Protein AF-A0A945HT66-F1 (afdb_monomer_lite)

Secondary structure (DSSP, 8-state):
-HHHHHHHHHHHHHHHHHHHHHHHHHHHHHTT-----PPPPHHHHHHHHHHHHHHHHHHHHHHHHHHHHHHHHHHHHHHHHHHHHHHHHHHHIIIIIHHHHHHHHHHHHHHHHHTTT-HHHHHHHHHHHHHHHHHHHHHTTHHHHHHHHHHHHHHHHHHHHHHHHHHHHHHHHHHHHHHHHHHHHHHHHHS--PPPPHHHHHHHHHHHS--

Sequence (211 aa):
MFKKVCLITILMSMHVVAHEAELAQLKKARTKKIIMQYPLSPKARRLKREEQRLQAVKDAYKVSKHEIAHHDRQIEKKRKHRSKLAKKLKSLQAGSYNQKLYNLKKEWDKNLALSGTAPKKRSQASRAYNKDKRALDIKFRMLPLQNQLHSVDTQLRTLQRHHQFLIDTADQQLQDINRRQARCDQLFAETPKMPLSRFDIKVCRQKVSHK

pLDDT: mean 80.05, std 17.75, range [40.69, 97.31]

Radius of gyration: 40.28 Å; chains: 1; bounding box: 68×52×118 Å

Foldseek 3Di:
DVVVVVVVVVVVVVVVVVVVVVVVVVVVVVVPPPPVPPPADPLRVVLVVLVVVLVVLVVVLVVLVVVLVVLVVVLVVLVVVLVVLVVLLVVLCVDCLVVVLVVLVVVLVVQCVVQPPPPVSNVVSVVVSVVVNVVSCVVSVVVVSVVVSVVSVVVSVVSVVVSVVSVVVSVVSVVVSVVSVVVSVVSVVVRDPPDCPPVNVVVVVVVVPPD

Structure (mmCIF, N/CA/C/O backbone):
data_AF-A0A945HT66-F1
#
_entry.id   AF-A0A945HT66-F1
#
loop_
_atom_site.group_PDB
_atom_site.id
_atom_site.type_symbol
_atom_site.label_atom_id
_atom_site.label_alt_id
_atom_site.label_comp_id
_atom_site.label_asym_id
_atom_site.label_entity_id
_atom_site.label_seq_id
_atom_site.pdbx_PDB_ins_code
_atom_site.Cartn_x
_atom_site.Cartn_y
_atom_site.Cartn_z
_atom_site.occupancy
_atom_site.B_iso_or_equiv
_atom_site.auth_seq_id
_atom_site.auth_comp_id
_atom_site.auth_asym_id
_atom_site.auth_atom_id
_atom_site.pdbx_PDB_model_num
ATOM 1 N N . MET A 1 1 ? -37.346 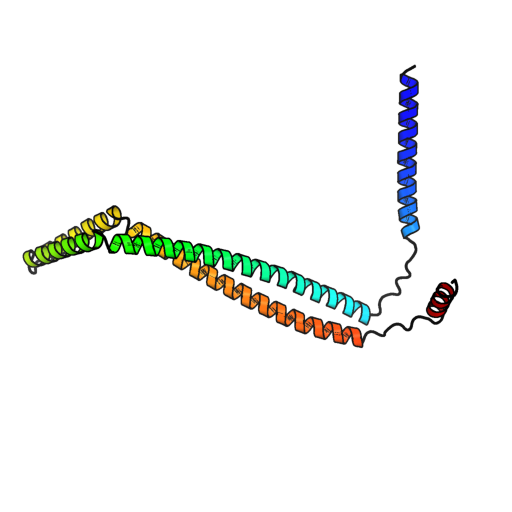-0.983 -68.239 1.00 52.44 1 MET A N 1
ATOM 2 C CA . MET A 1 1 ? -36.073 -0.221 -68.293 1.00 52.44 1 MET A CA 1
ATOM 3 C C . MET A 1 1 ? -35.207 -0.344 -67.028 1.00 52.44 1 MET A C 1
ATOM 5 O O . MET A 1 1 ? -33.996 -0.248 -67.151 1.00 52.44 1 MET A O 1
ATOM 9 N N . PHE A 1 2 ? -35.761 -0.656 -65.846 1.00 49.38 2 PHE A N 1
ATOM 10 C CA . PHE A 1 2 ? -35.005 -0.743 -64.578 1.00 49.38 2 PHE A CA 1
ATOM 11 C C . PHE A 1 2 ? -33.913 -1.834 -64.491 1.00 49.38 2 PHE A C 1
ATOM 13 O O . PHE A 1 2 ? -32.881 -1.613 -63.867 1.00 49.38 2 PHE A O 1
ATOM 20 N N . LYS A 1 3 ? -34.074 -2.990 -65.154 1.00 50.34 3 LYS A N 1
ATOM 21 C CA . LYS A 1 3 ? -33.091 -4.095 -65.067 1.00 50.34 3 LYS A CA 1
ATOM 22 C C . LYS A 1 3 ? -31.748 -3.801 -65.757 1.00 50.34 3 LYS A C 1
ATOM 24 O O . LYS A 1 3 ? -30.726 -4.321 -65.328 1.00 50.34 3 LYS A O 1
ATOM 29 N N . LYS A 1 4 ? -31.734 -2.959 -66.800 1.00 53.69 4 LYS A N 1
ATOM 30 C CA . LYS A 1 4 ? -30.498 -2.599 -67.524 1.00 53.69 4 LYS A CA 1
ATOM 31 C C . LYS A 1 4 ? -29.663 -1.563 -66.767 1.00 53.69 4 LYS A C 1
ATOM 33 O O . LYS A 1 4 ? -28.443 -1.635 -66.811 1.00 53.69 4 LYS A O 1
ATOM 38 N N . VAL A 1 5 ? -30.312 -0.659 -66.027 1.00 54.66 5 VAL A N 1
ATOM 39 C CA . VAL A 1 5 ? -29.622 0.363 -65.227 1.00 54.66 5 VAL A CA 1
ATOM 40 C C . VAL A 1 5 ? -28.890 -0.281 -64.048 1.00 54.66 5 VAL A C 1
ATOM 42 O O . VAL A 1 5 ? -27.707 -0.016 -63.886 1.00 54.66 5 VAL A O 1
ATOM 45 N N . CYS A 1 6 ? -29.521 -1.211 -63.316 1.00 56.09 6 CYS A N 1
ATOM 46 C CA . CYS A 1 6 ? -28.864 -1.931 -62.214 1.00 56.09 6 CYS A CA 1
ATOM 47 C C . CYS A 1 6 ? -27.652 -2.767 -62.657 1.00 56.09 6 CYS A C 1
ATOM 49 O O . CYS A 1 6 ? -26.674 -2.852 -61.921 1.00 56.09 6 CYS A O 1
ATOM 51 N N . LEU A 1 7 ? -27.690 -3.372 -63.851 1.00 53.47 7 LEU A N 1
ATOM 52 C CA . LEU A 1 7 ? -26.569 -4.180 -64.343 1.00 53.47 7 LEU A CA 1
ATOM 53 C C . LEU A 1 7 ? -25.333 -3.313 -64.639 1.00 53.47 7 LEU A C 1
ATOM 55 O O . LEU A 1 7 ? -24.212 -3.714 -64.340 1.00 53.47 7 LEU A O 1
ATOM 59 N N . ILE A 1 8 ? -25.544 -2.104 -65.172 1.00 59.12 8 ILE A N 1
ATOM 60 C CA . ILE A 1 8 ? -24.471 -1.148 -65.476 1.00 59.12 8 ILE A CA 1
ATOM 61 C C . ILE A 1 8 ? -23.867 -0.588 -64.183 1.00 59.12 8 ILE A C 1
ATOM 63 O O . ILE A 1 8 ? -22.645 -0.492 -64.087 1.00 59.12 8 ILE A O 1
ATOM 67 N N . THR A 1 9 ? -24.673 -0.290 -63.156 1.00 57.44 9 THR A N 1
ATOM 68 C CA . THR A 1 9 ? -24.143 0.161 -61.857 1.00 57.44 9 THR A CA 1
ATOM 69 C C . THR A 1 9 ? -23.321 -0.923 -61.168 1.00 57.44 9 THR A C 1
ATOM 71 O O . THR A 1 9 ? -22.274 -0.615 -60.604 1.00 57.44 9 THR A O 1
ATOM 74 N N . ILE A 1 10 ? -23.733 -2.192 -61.247 1.00 58.50 10 ILE A N 1
ATOM 75 C CA . ILE A 1 10 ? -22.969 -3.315 -60.680 1.00 58.50 10 ILE A CA 1
ATOM 76 C C . ILE A 1 10 ? -21.655 -3.521 -61.451 1.00 58.50 10 ILE A C 1
ATOM 78 O O . ILE A 1 10 ? -20.603 -3.622 -60.826 1.00 58.50 10 ILE A O 1
ATOM 82 N N . LEU A 1 11 ? -21.676 -3.488 -62.789 1.00 57.06 11 LEU A N 1
ATOM 83 C CA . LEU A 1 11 ? -20.467 -3.601 -63.621 1.00 57.06 11 LEU A CA 1
ATOM 84 C C . LEU A 1 11 ? -19.473 -2.451 -63.382 1.00 57.06 11 LEU A C 1
ATOM 86 O O . LEU A 1 11 ? -18.277 -2.700 -63.232 1.00 57.06 11 LEU A O 1
ATOM 90 N N . MET A 1 12 ? -19.954 -1.209 -63.258 1.00 56.12 12 MET A N 1
ATOM 91 C CA . MET A 1 12 ? -19.114 -0.050 -62.925 1.00 56.12 12 MET A CA 1
ATOM 92 C C . MET A 1 12 ? -18.536 -0.155 -61.506 1.00 56.12 12 MET A C 1
ATOM 94 O O . MET A 1 12 ? -17.359 0.128 -61.305 1.00 56.12 12 MET A O 1
ATOM 98 N N . SER A 1 13 ? -19.319 -0.639 -60.536 1.00 55.75 13 SER A N 1
ATOM 99 C CA . SER A 1 13 ? -18.851 -0.856 -59.158 1.00 55.75 13 SER A CA 1
ATOM 100 C C . SER A 1 13 ? -17.771 -1.939 -59.088 1.00 55.75 13 SER A C 1
ATOM 102 O O . SER A 1 13 ? -16.787 -1.787 -58.371 1.00 55.75 13 SER A O 1
ATOM 104 N N . MET A 1 14 ? -17.899 -3.011 -59.877 1.00 59.34 14 MET A N 1
ATOM 105 C CA . MET A 1 14 ? -16.885 -4.067 -59.951 1.00 59.34 14 MET A CA 1
ATOM 106 C C . MET A 1 14 ? -15.593 -3.598 -60.630 1.00 59.34 14 MET A C 1
ATOM 108 O O . MET A 1 14 ? -14.512 -3.997 -60.204 1.00 59.34 14 MET A O 1
ATOM 112 N N . HIS A 1 15 ? -15.674 -2.727 -61.641 1.00 56.91 15 HIS A N 1
ATOM 113 C CA . HIS A 1 15 ? -14.484 -2.130 -62.261 1.00 56.91 15 HIS A CA 1
ATOM 114 C C . HIS A 1 15 ? -13.768 -1.144 -61.335 1.00 56.91 15 HIS A C 1
ATOM 116 O O . HIS A 1 15 ? -12.541 -1.146 -61.289 1.00 56.91 15 HIS A O 1
ATOM 122 N N . VAL A 1 16 ? -14.505 -0.362 -60.541 1.00 57.81 16 VAL A N 1
ATOM 123 C CA . VAL A 1 16 ? -13.905 0.533 -59.538 1.00 57.81 16 VAL A CA 1
ATOM 124 C C . VAL A 1 16 ? -13.205 -0.272 -58.438 1.00 57.81 16 VAL A C 1
ATOM 126 O O . VAL A 1 16 ? -12.069 0.039 -58.094 1.00 57.81 16 VAL A O 1
ATOM 129 N N . VAL A 1 17 ? -13.808 -1.365 -57.960 1.00 59.75 17 VAL A N 1
ATOM 130 C CA . VAL A 1 17 ? -13.194 -2.246 -56.947 1.00 59.75 17 VAL A CA 1
ATOM 131 C C . VAL A 1 17 ? -11.964 -2.988 -57.495 1.00 59.75 17 VAL A C 1
ATOM 133 O O . VAL A 1 17 ? -10.961 -3.115 -56.792 1.00 59.75 17 VAL A O 1
ATOM 136 N N . ALA A 1 18 ? -11.991 -3.436 -58.755 1.00 60.50 18 ALA A N 1
ATOM 137 C CA . ALA A 1 18 ? -10.832 -4.056 -59.403 1.00 60.50 18 ALA A CA 1
ATOM 138 C C . ALA A 1 18 ? -9.684 -3.051 -59.611 1.00 60.50 18 ALA A C 1
ATOM 140 O O . ALA A 1 18 ? -8.531 -3.361 -59.314 1.00 60.50 18 ALA A O 1
ATOM 141 N N . HIS A 1 19 ? -10.005 -1.822 -60.021 1.00 58.06 19 HIS A N 1
ATOM 142 C CA . HIS A 1 19 ? -9.030 -0.750 -60.206 1.00 58.06 19 HIS A CA 1
ATOM 143 C C . HIS A 1 19 ? -8.443 -0.258 -58.870 1.00 58.06 19 HIS A C 1
ATOM 145 O O . HIS A 1 19 ? -7.258 0.060 -58.790 1.00 58.06 19 HIS A O 1
ATOM 151 N N . GLU A 1 20 ? -9.216 -0.242 -57.780 1.00 60.75 20 GLU A N 1
ATOM 152 C CA . GLU A 1 20 ? -8.702 0.039 -56.432 1.00 60.75 20 GLU A CA 1
ATOM 153 C C . GLU A 1 20 ? -7.796 -1.079 -55.901 1.00 60.75 20 GLU A C 1
ATOM 155 O O . GLU A 1 20 ? -6.782 -0.789 -55.257 1.00 60.75 20 GLU A O 1
ATOM 160 N N . ALA A 1 21 ? -8.099 -2.344 -56.210 1.00 61.00 21 ALA A N 1
ATOM 161 C CA . ALA A 1 21 ? -7.243 -3.479 -55.874 1.00 61.00 21 ALA A CA 1
ATOM 162 C C . ALA A 1 21 ? -5.923 -3.458 -56.669 1.00 61.00 21 ALA A C 1
ATOM 164 O O . ALA A 1 21 ? -4.855 -3.656 -56.081 1.00 61.00 21 ALA A O 1
ATOM 165 N N . GLU A 1 22 ? -5.966 -3.136 -57.965 1.00 64.25 22 GLU A N 1
ATOM 166 C CA . GLU A 1 22 ? -4.776 -2.917 -58.797 1.00 64.25 22 GLU A CA 1
ATOM 167 C C . GLU A 1 22 ? -3.971 -1.702 -58.331 1.00 64.25 22 GLU A C 1
ATOM 169 O O . GLU A 1 22 ? -2.753 -1.794 -58.189 1.00 64.25 22 GLU A O 1
ATOM 174 N N . LEU A 1 23 ? -4.618 -0.585 -57.985 1.00 60.16 23 LEU A N 1
ATOM 175 C CA . LEU A 1 23 ? -3.953 0.583 -57.403 1.00 60.16 23 LEU A CA 1
ATOM 176 C C . LEU A 1 23 ? -3.341 0.275 -56.031 1.00 60.16 23 LEU A C 1
ATOM 178 O O . LEU A 1 23 ? -2.272 0.797 -55.713 1.00 60.16 23 LEU A O 1
ATOM 182 N N . ALA A 1 24 ? -3.965 -0.572 -55.210 1.00 62.22 24 ALA A N 1
ATOM 183 C CA . ALA A 1 24 ? -3.411 -1.022 -53.935 1.00 62.22 24 ALA A CA 1
ATOM 184 C C . ALA A 1 24 ? -2.210 -1.963 -54.132 1.00 62.22 24 ALA A C 1
ATOM 186 O O . ALA A 1 24 ? -1.224 -1.860 -53.393 1.00 62.22 24 ALA A O 1
ATOM 187 N N . GLN A 1 25 ? -2.240 -2.834 -55.146 1.00 59.72 25 GLN A N 1
ATOM 188 C CA . GLN A 1 25 ? -1.100 -3.670 -55.531 1.00 59.72 25 GLN A CA 1
ATOM 189 C C . GLN A 1 25 ? 0.038 -2.847 -56.145 1.00 59.72 25 GLN A C 1
ATOM 191 O O . GLN A 1 25 ? 1.188 -3.024 -55.747 1.00 59.72 25 GLN A O 1
ATOM 196 N N . LEU A 1 26 ? -0.261 -1.878 -57.012 1.00 56.69 26 LEU A N 1
ATOM 197 C CA . LEU A 1 26 ? 0.709 -0.938 -57.574 1.00 56.69 26 LEU A CA 1
ATOM 198 C C . LEU A 1 26 ? 1.305 -0.034 -56.489 1.00 56.69 26 LEU A C 1
ATOM 200 O O . LEU A 1 26 ? 2.508 0.206 -56.500 1.00 56.69 26 LEU A O 1
ATOM 204 N N . LYS A 1 27 ? 0.527 0.406 -55.489 1.00 58.25 27 LYS A N 1
ATOM 205 C CA . LYS A 1 27 ? 1.046 1.126 -54.310 1.00 58.25 27 LYS A CA 1
ATOM 206 C C . LYS A 1 27 ? 1.944 0.240 -53.439 1.00 58.25 27 LYS A C 1
ATOM 208 O O . LYS A 1 27 ? 2.984 0.725 -53.005 1.00 58.25 27 LYS A O 1
ATOM 213 N N . LYS A 1 28 ? 1.611 -1.045 -53.238 1.00 55.72 28 LYS A N 1
ATOM 214 C CA . LYS A 1 28 ? 2.483 -2.042 -52.570 1.00 55.72 28 LYS A CA 1
ATOM 215 C C . LYS A 1 28 ? 3.748 -2.368 -53.378 1.00 55.72 28 LYS A C 1
ATOM 217 O O . LYS A 1 28 ? 4.794 -2.637 -52.793 1.00 55.72 28 LYS A O 1
ATOM 222 N N . ALA A 1 29 ? 3.676 -2.329 -54.707 1.00 51.16 29 ALA A N 1
ATOM 223 C CA . ALA A 1 29 ? 4.817 -2.536 -55.595 1.00 51.16 29 ALA A CA 1
ATOM 224 C C . ALA A 1 29 ? 5.727 -1.295 -55.656 1.00 51.16 29 ALA A C 1
ATOM 226 O O . ALA A 1 29 ? 6.948 -1.426 -55.668 1.00 51.16 29 ALA A O 1
ATOM 227 N N . ARG A 1 30 ? 5.160 -0.081 -55.598 1.00 44.78 30 ARG A N 1
ATOM 228 C CA . ARG A 1 30 ? 5.899 1.195 -55.632 1.00 44.78 30 ARG A CA 1
ATOM 229 C C . ARG A 1 30 ? 6.529 1.574 -54.283 1.00 44.78 30 ARG A C 1
ATOM 231 O O . ARG A 1 30 ? 7.518 2.304 -54.268 1.00 44.78 30 ARG A O 1
ATOM 238 N N . THR A 1 31 ? 6.028 1.052 -53.157 1.00 47.31 31 THR A N 1
ATOM 239 C CA . THR A 1 31 ? 6.689 1.153 -51.836 1.00 47.31 31 THR A CA 1
ATOM 240 C C . THR A 1 31 ? 7.836 0.163 -51.644 1.00 47.31 31 THR A C 1
ATOM 242 O O . THR A 1 31 ? 8.617 0.333 -50.712 1.00 47.31 31 THR A O 1
ATOM 245 N N . LYS A 1 32 ? 8.048 -0.777 -52.577 1.00 43.97 32 LYS A N 1
ATOM 246 C CA . LYS A 1 32 ? 9.338 -1.467 -52.742 1.00 43.97 32 LYS A CA 1
ATOM 247 C C . LYS A 1 32 ? 10.343 -0.628 -53.542 1.00 43.97 32 LYS A C 1
ATOM 249 O O . LYS A 1 32 ? 11.234 -1.178 -54.183 1.00 43.97 32 LYS A O 1
ATOM 254 N N . LYS A 1 33 ? 10.270 0.710 -53.472 1.00 42.91 33 LYS A N 1
ATOM 255 C CA . LYS A 1 33 ? 11.497 1.506 -53.563 1.00 42.91 33 LYS A CA 1
ATOM 256 C C . LYS A 1 33 ? 12.383 0.985 -52.449 1.00 42.91 33 LYS A C 1
ATOM 258 O O . LYS A 1 33 ? 12.146 1.269 -51.278 1.00 42.91 33 LYS A O 1
ATOM 263 N N . ILE A 1 34 ? 13.336 0.155 -52.844 1.00 45.66 34 ILE A N 1
ATOM 264 C CA . ILE A 1 34 ? 14.467 -0.273 -52.050 1.00 45.66 34 ILE A CA 1
ATOM 265 C C . ILE A 1 34 ? 15.068 1.020 -51.498 1.00 45.66 34 ILE A C 1
ATOM 267 O O . ILE A 1 34 ? 15.858 1.695 -52.151 1.00 45.66 34 ILE A O 1
ATOM 271 N N . ILE A 1 35 ? 14.652 1.409 -50.291 1.00 45.12 35 ILE A N 1
ATOM 272 C CA . ILE A 1 35 ? 15.558 2.091 -49.388 1.00 45.12 35 ILE A CA 1
ATOM 273 C C . ILE A 1 35 ? 16.687 1.081 -49.329 1.00 45.12 35 ILE A C 1
ATOM 275 O O . ILE A 1 35 ? 16.475 -0.017 -48.811 1.00 45.12 35 ILE A O 1
ATOM 279 N N . MET A 1 36 ? 17.817 1.379 -49.974 1.00 43.91 36 MET A N 1
ATOM 280 C CA . MET A 1 36 ? 19.035 0.628 -49.734 1.00 43.91 36 MET A CA 1
ATOM 281 C C . MET A 1 36 ? 19.264 0.740 -48.234 1.00 43.91 36 MET A C 1
ATOM 283 O O . MET A 1 36 ? 19.798 1.729 -47.735 1.00 43.91 36 MET A O 1
ATOM 287 N N . GLN A 1 37 ? 18.752 -0.240 -47.494 1.00 43.66 37 GLN A N 1
ATOM 288 C CA . GLN A 1 37 ? 19.109 -0.456 -46.119 1.00 43.66 37 GLN A CA 1
ATOM 289 C C . GLN A 1 37 ? 20.541 -0.935 -46.225 1.00 43.66 37 GLN A C 1
ATOM 291 O O . GLN A 1 37 ? 20.798 -2.133 -46.316 1.00 43.66 37 GLN A O 1
ATOM 296 N N . TYR A 1 38 ? 21.475 0.016 -46.283 1.00 49.31 38 TYR A N 1
ATOM 297 C CA . TYR A 1 38 ? 22.842 -0.270 -45.908 1.00 49.31 38 TYR A CA 1
ATOM 298 C C . TYR A 1 38 ? 22.736 -1.034 -44.589 1.00 49.31 38 TYR A C 1
ATOM 300 O O . TYR A 1 38 ? 22.130 -0.506 -43.644 1.00 49.31 38 TYR A O 1
ATOM 308 N N . PRO A 1 39 ? 23.183 -2.300 -44.536 1.00 57.38 39 PRO A N 1
ATOM 309 C CA . PRO A 1 39 ? 23.046 -3.087 -43.331 1.00 57.38 39 PRO A CA 1
ATOM 310 C C . PRO A 1 39 ? 23.720 -2.294 -42.220 1.00 57.38 39 PRO A C 1
ATOM 312 O O . PRO A 1 39 ? 24.905 -1.973 -42.309 1.00 57.38 39 PRO A O 1
ATOM 315 N N . LEU A 1 40 ? 22.932 -1.913 -41.208 1.00 62.69 40 LEU A N 1
ATOM 316 C CA . LEU A 1 40 ? 23.435 -1.165 -40.064 1.00 62.69 40 LEU A CA 1
ATOM 317 C C . LEU A 1 40 ? 24.706 -1.858 -39.571 1.00 62.69 40 LEU A C 1
ATOM 319 O O . LEU A 1 40 ? 24.714 -3.085 -39.369 1.00 62.69 40 LEU A O 1
ATOM 323 N N . SER A 1 41 ? 25.768 -1.075 -39.367 1.00 73.31 41 SER A N 1
ATOM 324 C CA . SER A 1 41 ? 27.014 -1.610 -38.831 1.00 73.31 41 SER A CA 1
ATOM 325 C C . SER A 1 41 ? 26.711 -2.422 -37.561 1.00 73.31 41 SER A C 1
ATOM 327 O O . SER A 1 41 ? 25.747 -2.123 -36.842 1.00 73.31 41 SER A O 1
ATOM 329 N N . PRO A 1 42 ? 27.478 -3.481 -37.252 1.00 79.50 42 PRO A N 1
ATOM 330 C CA . PRO A 1 42 ? 27.266 -4.258 -36.032 1.00 79.50 42 PRO A CA 1
ATOM 331 C C . PRO A 1 42 ? 27.142 -3.381 -34.773 1.00 79.50 42 PRO A C 1
ATOM 333 O O . PRO A 1 42 ? 26.331 -3.682 -33.900 1.00 79.50 42 PRO A O 1
ATOM 336 N N . LYS A 1 43 ? 27.872 -2.256 -34.723 1.00 77.00 43 LYS A N 1
ATOM 337 C CA . LYS A 1 43 ? 27.786 -1.243 -33.661 1.00 77.00 43 LYS A CA 1
ATOM 338 C C . LYS A 1 43 ? 26.459 -0.473 -33.673 1.00 77.00 43 LYS A C 1
ATOM 340 O O . LYS A 1 43 ? 25.790 -0.433 -32.646 1.00 77.00 43 LYS A O 1
ATOM 345 N N . ALA A 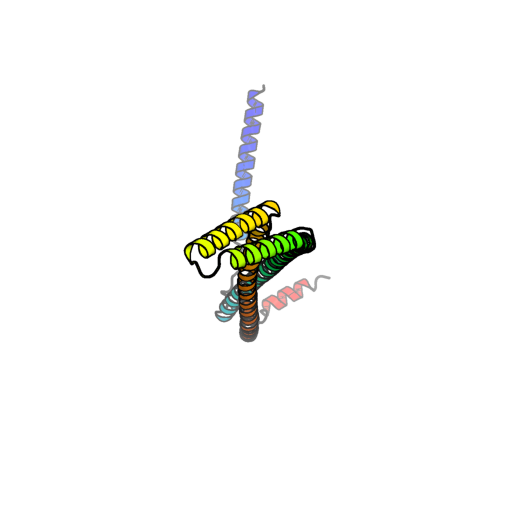1 44 ? 26.000 0.011 -34.829 1.00 73.69 44 ALA A N 1
ATOM 346 C CA . ALA A 1 44 ? 24.706 0.692 -34.949 1.00 73.69 44 ALA A CA 1
ATOM 347 C C . ALA A 1 44 ? 23.513 -0.226 -34.608 1.00 73.69 44 ALA A C 1
ATOM 349 O O . ALA A 1 44 ? 22.536 0.206 -33.998 1.00 73.69 44 ALA A O 1
ATOM 350 N N . ARG A 1 45 ? 23.597 -1.528 -34.929 1.00 80.50 45 ARG A N 1
ATOM 351 C CA . ARG A 1 45 ? 22.593 -2.521 -34.492 1.00 80.50 45 ARG A CA 1
ATOM 352 C C . ARG A 1 45 ? 22.597 -2.721 -32.979 1.00 80.50 45 ARG A C 1
ATOM 354 O O . ARG A 1 45 ? 21.528 -2.890 -32.396 1.00 80.50 45 ARG A O 1
ATOM 361 N N . ARG A 1 46 ? 23.775 -2.724 -32.346 1.00 83.81 46 ARG A N 1
ATOM 362 C CA . ARG A 1 46 ? 23.904 -2.810 -30.883 1.00 83.81 46 ARG A CA 1
ATOM 363 C C . ARG A 1 46 ? 23.321 -1.572 -30.204 1.00 83.81 46 ARG A C 1
ATOM 365 O O . ARG A 1 46 ? 22.542 -1.751 -29.275 1.00 83.81 46 ARG A O 1
ATOM 372 N N . LEU A 1 47 ? 23.613 -0.372 -30.713 1.00 82.19 47 LEU A N 1
ATOM 373 C CA . LEU A 1 47 ? 23.032 0.880 -30.221 1.00 82.19 47 LEU A CA 1
ATOM 374 C C . LEU A 1 47 ? 21.500 0.840 -30.275 1.00 82.19 47 LEU A C 1
ATOM 376 O O . LEU A 1 47 ? 20.859 0.958 -29.240 1.00 82.19 47 LEU A O 1
ATOM 380 N N . LYS A 1 48 ? 20.914 0.533 -31.441 1.00 84.06 48 LYS A N 1
ATOM 381 C CA . LYS A 1 48 ? 19.450 0.466 -31.603 1.00 84.06 48 LYS A CA 1
ATOM 382 C C . LYS A 1 48 ? 18.783 -0.526 -30.641 1.00 84.06 48 LYS A C 1
ATOM 384 O O . LYS A 1 48 ? 17.696 -0.272 -30.131 1.00 84.06 48 LYS A O 1
ATOM 389 N N . ARG A 1 49 ? 19.417 -1.678 -30.389 1.00 86.19 49 ARG A N 1
ATOM 390 C CA . ARG A 1 49 ? 18.918 -2.660 -29.409 1.00 86.19 49 ARG A CA 1
ATOM 391 C C . ARG A 1 49 ? 18.990 -2.126 -27.981 1.00 86.19 49 ARG A C 1
ATOM 393 O O . ARG A 1 49 ? 18.092 -2.404 -27.192 1.00 86.19 49 ARG A O 1
ATOM 400 N N . GLU A 1 50 ? 20.046 -1.396 -27.637 1.00 87.38 50 GLU A N 1
ATOM 401 C CA . GLU A 1 50 ? 20.197 -0.820 -26.302 1.00 87.38 50 GLU A CA 1
ATOM 402 C C . GLU A 1 50 ? 19.235 0.354 -26.078 1.00 87.38 50 GLU A C 1
ATOM 404 O O . GLU A 1 50 ? 18.623 0.423 -25.017 1.00 87.38 50 GLU A O 1
ATOM 409 N N . GLU A 1 51 ? 18.976 1.172 -27.101 1.00 87.50 51 GLU A N 1
ATOM 410 C CA . GLU A 1 51 ? 17.928 2.203 -27.091 1.00 87.50 51 GLU A CA 1
ATOM 411 C C . GLU A 1 51 ? 16.535 1.601 -26.875 1.00 87.50 51 GLU A C 1
ATOM 413 O O . GLU A 1 51 ? 15.764 2.097 -26.057 1.00 87.50 51 GLU A O 1
ATOM 418 N N . GLN A 1 52 ? 16.213 0.491 -27.552 1.00 90.50 52 GLN A N 1
ATOM 419 C CA . GLN A 1 52 ? 14.945 -0.219 -27.340 1.00 90.50 52 GLN A CA 1
ATOM 420 C C . GLN A 1 52 ? 14.811 -0.740 -25.906 1.00 90.50 52 GLN A C 1
ATOM 422 O O . GLN A 1 52 ? 13.744 -0.631 -25.303 1.00 90.50 52 GLN A O 1
ATOM 427 N N . ARG A 1 53 ? 15.892 -1.283 -25.337 1.00 92.44 53 ARG A N 1
ATOM 428 C CA . ARG A 1 53 ? 15.906 -1.745 -23.943 1.00 92.44 53 ARG A CA 1
ATOM 429 C C . ARG A 1 53 ? 15.769 -0.584 -22.963 1.00 92.44 53 ARG A C 1
ATOM 431 O O . ARG A 1 53 ? 15.007 -0.693 -22.012 1.00 92.44 53 ARG A O 1
ATOM 438 N N . LEU A 1 54 ? 16.474 0.521 -23.196 1.00 90.56 54 LEU A N 1
ATOM 439 C CA . LEU A 1 54 ? 16.356 1.746 -22.408 1.00 90.56 54 LEU A CA 1
ATOM 440 C C . LEU A 1 54 ? 14.920 2.278 -22.434 1.00 90.56 54 LEU A C 1
ATOM 442 O O . LEU A 1 54 ? 14.377 2.618 -21.385 1.00 90.56 54 LEU A O 1
ATOM 446 N N . GLN A 1 55 ? 14.294 2.309 -23.612 1.00 92.31 55 GLN A N 1
ATOM 447 C CA . GLN A 1 55 ? 12.909 2.736 -23.763 1.00 92.31 55 GLN A CA 1
ATOM 448 C C . GLN A 1 55 ? 11.951 1.824 -22.987 1.00 92.31 55 GLN A C 1
ATOM 450 O O . GLN A 1 55 ? 11.116 2.325 -22.241 1.00 92.31 55 GLN A O 1
ATOM 455 N N . ALA A 1 56 ? 12.132 0.503 -23.070 1.00 94.06 56 ALA A N 1
ATOM 456 C CA . ALA A 1 56 ? 11.322 -0.452 -22.316 1.00 94.06 56 ALA A CA 1
ATOM 457 C C . ALA A 1 56 ? 11.417 -0.236 -20.793 1.00 94.06 56 ALA A C 1
ATOM 459 O O . ALA A 1 56 ? 10.395 -0.250 -20.109 1.00 94.06 56 ALA A O 1
ATOM 460 N N . VAL A 1 57 ? 12.617 0.023 -20.254 1.00 94.88 57 VAL A N 1
ATOM 461 C CA . VAL A 1 57 ? 12.781 0.317 -18.816 1.00 94.88 57 VAL A CA 1
ATOM 462 C C . VAL A 1 57 ? 12.163 1.673 -18.450 1.00 94.88 57 VAL A C 1
ATOM 464 O O . VAL A 1 57 ? 11.519 1.781 -17.409 1.00 94.88 57 VAL A O 1
ATOM 467 N N . LYS A 1 58 ? 12.284 2.701 -19.305 1.00 93.75 58 LYS A N 1
ATOM 468 C CA . LYS A 1 58 ? 11.620 4.004 -19.097 1.00 93.75 58 LYS A CA 1
ATOM 469 C C . LYS A 1 58 ? 10.098 3.871 -19.051 1.00 93.75 58 LYS A C 1
ATOM 471 O O . LYS A 1 58 ? 9.459 4.527 -18.230 1.00 93.75 58 LYS A O 1
ATOM 476 N N . ASP A 1 59 ? 9.520 3.037 -19.908 1.00 94.75 59 ASP A N 1
ATOM 477 C CA . ASP A 1 59 ? 8.078 2.805 -19.920 1.00 94.75 59 ASP A CA 1
ATOM 478 C C . ASP A 1 59 ? 7.629 1.998 -18.693 1.00 94.75 59 ASP A C 1
ATOM 480 O O . ASP A 1 59 ? 6.650 2.380 -18.053 1.00 94.75 59 ASP A O 1
ATOM 484 N N . ALA A 1 60 ? 8.399 0.989 -18.269 1.00 94.19 60 ALA A N 1
ATOM 485 C CA . ALA A 1 60 ? 8.160 0.285 -17.006 1.00 94.19 60 ALA A CA 1
ATOM 486 C C . ALA A 1 60 ? 8.218 1.230 -15.789 1.00 94.19 60 ALA A C 1
ATOM 488 O O . ALA A 1 60 ? 7.332 1.194 -14.941 1.00 94.19 60 ALA A O 1
ATOM 489 N N . TYR A 1 61 ? 9.194 2.143 -15.739 1.00 95.81 61 TYR A N 1
ATOM 490 C CA . TYR A 1 61 ? 9.308 3.142 -14.670 1.00 95.81 61 TYR A CA 1
ATOM 491 C C . TYR A 1 61 ? 8.103 4.090 -14.602 1.00 95.81 61 TYR A C 1
ATOM 493 O O . TYR A 1 61 ? 7.620 4.417 -13.515 1.00 95.81 61 TYR A O 1
ATOM 501 N N . LYS A 1 62 ? 7.563 4.513 -15.753 1.00 95.56 62 LYS A N 1
ATOM 502 C CA . LYS A 1 62 ? 6.326 5.312 -15.790 1.00 95.56 62 LYS A CA 1
ATOM 503 C C . LYS A 1 62 ? 5.146 4.545 -15.198 1.00 95.56 62 LYS A C 1
ATOM 505 O O . LYS A 1 62 ? 4.372 5.136 -14.446 1.00 95.56 62 LYS A O 1
ATOM 510 N N . VAL A 1 63 ? 5.020 3.254 -15.515 1.00 95.56 63 VAL A N 1
ATOM 511 C CA . VAL A 1 63 ? 3.980 2.386 -14.942 1.00 95.56 63 VAL A CA 1
ATOM 512 C C . VAL A 1 63 ? 4.135 2.308 -13.423 1.00 95.56 63 VAL A C 1
ATOM 514 O O . VAL A 1 63 ? 3.192 2.663 -12.717 1.00 95.56 63 VAL A O 1
ATOM 517 N N . SER A 1 64 ? 5.333 1.997 -12.916 1.00 95.06 64 SER A N 1
ATOM 518 C CA . SER A 1 64 ? 5.613 1.955 -11.472 1.00 95.06 64 SER A CA 1
ATOM 519 C C . SER A 1 64 ? 5.246 3.273 -10.782 1.00 95.06 64 SER A C 1
ATOM 521 O O . SER A 1 64 ? 4.606 3.281 -9.734 1.00 95.06 64 SER A O 1
ATOM 523 N N . LYS A 1 65 ? 5.568 4.422 -11.393 1.00 95.38 65 LYS A N 1
ATOM 524 C CA . LYS A 1 65 ? 5.213 5.745 -10.854 1.00 95.38 65 LYS A CA 1
ATOM 525 C C . LYS A 1 65 ? 3.698 5.948 -10.745 1.00 95.38 65 LYS A C 1
ATOM 527 O O . LYS A 1 65 ? 3.220 6.522 -9.764 1.00 95.38 65 LYS A O 1
ATOM 532 N N . HIS A 1 66 ? 2.934 5.495 -11.737 1.00 95.25 66 HIS A N 1
ATOM 533 C CA . HIS A 1 66 ? 1.473 5.546 -11.687 1.00 95.25 66 HIS A CA 1
ATOM 534 C C . HIS A 1 66 ? 0.898 4.608 -10.620 1.00 95.25 66 HIS A C 1
ATOM 536 O O . HIS A 1 66 ? -0.023 5.002 -9.901 1.00 95.25 66 HIS A O 1
ATOM 542 N N . GLU A 1 67 ? 1.455 3.407 -10.473 1.00 95.31 67 GLU A N 1
ATOM 543 C CA . GLU A 1 67 ? 1.055 2.440 -9.447 1.00 95.31 67 GLU A CA 1
ATOM 544 C C . GLU A 1 67 ? 1.324 2.961 -8.032 1.00 95.31 67 GLU A C 1
ATOM 546 O O . GLU A 1 67 ? 0.439 2.884 -7.176 1.00 95.31 67 GLU A O 1
ATOM 551 N N . ILE A 1 68 ? 2.487 3.578 -7.800 1.00 95.94 68 ILE A N 1
ATOM 552 C CA . ILE A 1 68 ? 2.837 4.238 -6.533 1.00 95.94 68 ILE A CA 1
ATOM 553 C C . ILE A 1 68 ? 1.794 5.308 -6.190 1.00 95.94 68 ILE A C 1
ATOM 555 O O . ILE A 1 68 ? 1.194 5.256 -5.115 1.00 95.94 68 ILE A O 1
ATOM 559 N N . ALA A 1 69 ? 1.491 6.211 -7.129 1.00 95.69 69 ALA A N 1
ATOM 560 C CA . ALA A 1 69 ? 0.504 7.271 -6.917 1.00 95.69 69 ALA A CA 1
ATOM 561 C C . ALA A 1 69 ? -0.914 6.723 -6.659 1.00 95.69 69 ALA A C 1
ATOM 563 O O . ALA A 1 69 ? -1.687 7.291 -5.880 1.00 95.69 69 ALA A O 1
ATOM 564 N N . HIS A 1 70 ? -1.284 5.614 -7.304 1.00 95.50 70 HIS A N 1
ATOM 565 C CA . HIS A 1 70 ? -2.534 4.921 -7.009 1.00 95.50 70 HIS A CA 1
ATOM 566 C C . HIS A 1 70 ? -2.525 4.338 -5.585 1.00 95.50 70 HIS A C 1
ATOM 568 O O . HIS A 1 70 ? -3.499 4.514 -4.845 1.00 95.50 70 HIS A O 1
ATOM 574 N N . HIS A 1 71 ? -1.427 3.704 -5.170 1.00 94.88 71 HIS A N 1
ATOM 575 C CA . HIS A 1 71 ? -1.262 3.165 -3.821 1.00 94.88 71 HIS A CA 1
ATOM 576 C C . HIS A 1 71 ? -1.331 4.246 -2.739 1.00 94.88 71 HIS A C 1
ATOM 578 O O . HIS A 1 71 ? -2.005 4.033 -1.727 1.00 94.88 71 HIS A O 1
ATOM 584 N N . ASP A 1 72 ? -0.748 5.421 -2.972 1.00 95.94 72 ASP A N 1
ATOM 585 C CA . ASP A 1 72 ? -0.840 6.566 -2.060 1.00 95.94 72 ASP A CA 1
ATOM 586 C C . ASP A 1 72 ? -2.289 6.970 -1.791 1.00 95.94 72 ASP A C 1
ATOM 588 O O . ASP A 1 72 ? -2.710 7.106 -0.637 1.00 95.94 72 ASP A O 1
ATOM 592 N N . ARG A 1 73 ? -3.103 7.066 -2.850 1.00 96.56 73 ARG A N 1
ATOM 593 C CA . ARG A 1 73 ? -4.536 7.382 -2.728 1.00 96.56 73 ARG A CA 1
ATOM 594 C C . ARG A 1 73 ? -5.287 6.319 -1.926 1.00 96.56 73 ARG A C 1
ATOM 596 O O . ARG A 1 73 ? -6.161 6.655 -1.123 1.00 96.56 73 ARG A O 1
ATOM 603 N N . GLN A 1 74 ? -4.958 5.038 -2.108 1.00 95.81 74 GLN A N 1
ATOM 604 C CA . GLN A 1 74 ? -5.572 3.947 -1.341 1.00 95.81 74 GLN A CA 1
ATOM 605 C C . GLN A 1 74 ? -5.184 4.006 0.140 1.00 95.81 74 GLN A C 1
ATOM 607 O O . GLN A 1 74 ? -6.052 3.878 1.011 1.00 95.81 74 GLN A O 1
ATOM 612 N N . ILE A 1 75 ? -3.906 4.255 0.437 1.00 96.12 75 ILE A N 1
ATOM 613 C CA . ILE A 1 75 ? -3.407 4.439 1.803 1.00 96.12 75 ILE A CA 1
ATOM 614 C C . ILE A 1 75 ? -4.118 5.623 2.460 1.00 96.12 75 ILE A C 1
ATOM 616 O O . ILE A 1 75 ? -4.641 5.488 3.568 1.00 96.12 75 ILE A O 1
ATOM 620 N N . GLU A 1 76 ? -4.212 6.765 1.782 1.00 96.69 76 GLU A N 1
ATOM 621 C CA . GLU A 1 76 ? -4.879 7.955 2.308 1.00 96.69 76 GLU A CA 1
ATOM 622 C C . GLU A 1 76 ? -6.369 7.696 2.581 1.00 96.69 76 GLU A C 1
ATOM 624 O O . GLU A 1 76 ? -6.878 8.013 3.663 1.00 96.69 76 GLU A O 1
ATOM 629 N N . LYS A 1 77 ? -7.074 7.042 1.649 1.00 96.44 77 LYS A N 1
ATOM 630 C CA . LYS A 1 77 ? -8.482 6.650 1.817 1.00 96.44 77 LYS A CA 1
ATOM 631 C C . LYS A 1 77 ? -8.670 5.753 3.042 1.00 96.44 77 LYS A C 1
ATOM 633 O O . LYS A 1 77 ? -9.585 5.981 3.841 1.00 96.44 77 LYS A O 1
ATOM 638 N N . LYS A 1 78 ? -7.793 4.763 3.237 1.00 95.88 78 LYS A N 1
ATOM 639 C CA . LYS A 1 78 ? -7.824 3.869 4.405 1.00 95.88 78 LYS A CA 1
ATOM 640 C C . LYS A 1 78 ? -7.478 4.607 5.702 1.00 95.88 78 LYS A C 1
ATOM 642 O O . LYS A 1 78 ? -8.173 4.407 6.697 1.00 95.88 78 LYS A O 1
ATOM 647 N N . ARG A 1 79 ? -6.509 5.531 5.697 1.00 96.06 79 ARG A N 1
ATOM 648 C CA . ARG A 1 79 ? -6.187 6.401 6.849 1.00 96.06 79 ARG A CA 1
ATOM 649 C C . ARG A 1 79 ? -7.373 7.281 7.249 1.00 96.06 79 ARG A C 1
ATOM 651 O O . ARG A 1 79 ? -7.701 7.366 8.434 1.00 96.06 79 ARG A O 1
ATOM 658 N N . LYS A 1 80 ? -8.072 7.878 6.277 1.00 96.50 80 LYS A N 1
ATOM 659 C CA . LYS A 1 80 ? -9.304 8.650 6.515 1.00 96.50 80 LYS A CA 1
ATOM 660 C C . LYS A 1 80 ? -10.393 7.776 7.139 1.00 96.50 80 LYS A C 1
ATOM 662 O O . LYS A 1 80 ? -11.022 8.188 8.113 1.00 96.50 80 LYS A O 1
ATOM 667 N N . HIS A 1 81 ? -10.595 6.562 6.628 1.00 95.31 81 HIS A N 1
ATOM 668 C CA . HIS A 1 81 ? -11.565 5.624 7.192 1.00 95.31 81 HIS A CA 1
ATOM 669 C C . HIS A 1 81 ? -11.209 5.205 8.629 1.00 95.31 81 HIS A C 1
ATOM 671 O O . HIS A 1 81 ? -12.058 5.299 9.516 1.00 95.31 81 HIS A O 1
ATOM 677 N N . ARG A 1 82 ? -9.940 4.864 8.890 1.00 95.44 82 ARG A N 1
ATOM 678 C CA . ARG A 1 82 ? -9.418 4.579 10.235 1.00 95.44 82 ARG A CA 1
ATOM 679 C C . ARG A 1 82 ? -9.685 5.730 11.203 1.00 95.44 82 ARG A C 1
ATOM 681 O O . ARG A 1 82 ? -10.175 5.502 12.303 1.00 95.44 82 ARG A O 1
ATOM 688 N N . SER A 1 83 ? -9.398 6.966 10.793 1.00 95.62 83 SER A N 1
ATOM 689 C CA . SER A 1 83 ? -9.622 8.162 11.615 1.00 95.62 83 SER A CA 1
ATOM 690 C C . SER A 1 83 ? -11.102 8.346 11.968 1.00 95.62 83 SER A C 1
ATOM 692 O O . SER A 1 83 ? -11.432 8.593 13.128 1.00 95.62 83 SER A O 1
ATOM 694 N N . LYS A 1 84 ? -12.014 8.141 11.005 1.00 95.44 84 LYS A N 1
ATOM 695 C CA . LYS A 1 84 ? -13.467 8.171 11.256 1.00 95.44 84 LYS A CA 1
ATOM 696 C C . LYS A 1 84 ? -13.894 7.107 12.275 1.00 95.44 84 LYS A C 1
ATOM 698 O O . LYS A 1 84 ? -14.630 7.428 13.206 1.00 95.44 84 LYS A O 1
ATOM 703 N N . LEU A 1 85 ? -13.408 5.870 12.134 1.00 93.62 85 LEU A N 1
ATOM 704 C CA . LEU A 1 85 ? -13.691 4.787 13.084 1.00 93.62 85 LEU A CA 1
ATOM 705 C C . LEU A 1 85 ? -13.137 5.092 14.480 1.00 93.62 85 LEU A C 1
ATOM 707 O O . LEU A 1 85 ? -13.858 4.955 15.465 1.00 93.62 85 LEU A O 1
ATOM 711 N N . ALA A 1 86 ? -11.897 5.574 14.569 1.00 92.75 86 ALA A N 1
ATOM 712 C CA . ALA A 1 86 ? -11.260 5.927 15.834 1.00 92.75 86 ALA A CA 1
ATOM 713 C C . ALA A 1 86 ? -12.004 7.059 16.559 1.00 92.75 86 ALA A C 1
ATOM 715 O O . ALA A 1 86 ? -12.214 6.978 17.767 1.00 92.75 86 ALA A O 1
ATOM 716 N N . LYS A 1 87 ? -12.453 8.093 15.833 1.00 93.12 87 LYS A N 1
ATOM 717 C CA . LYS A 1 87 ? -13.277 9.174 16.399 1.00 93.12 87 LYS A CA 1
ATOM 718 C C . LYS A 1 87 ? -14.605 8.648 16.945 1.00 93.12 87 LYS A C 1
ATOM 720 O O . LYS A 1 87 ? -14.968 8.989 18.066 1.00 93.12 87 LYS A O 1
ATOM 725 N N . LYS A 1 88 ? -15.292 7.783 16.192 1.00 90.50 88 LYS A N 1
ATOM 726 C CA . LYS A 1 88 ? -16.549 7.151 16.626 1.00 90.50 88 LYS A CA 1
ATOM 727 C C . LYS A 1 88 ? -16.360 6.275 17.865 1.00 90.50 88 LYS A C 1
ATOM 729 O O . LYS A 1 88 ? -17.208 6.251 18.747 1.00 90.50 88 LYS A O 1
ATOM 734 N N . LEU A 1 89 ? -15.241 5.563 17.944 1.00 89.50 89 LEU A N 1
ATOM 735 C CA . LEU A 1 89 ? -14.919 4.735 19.099 1.00 89.50 89 LEU A CA 1
ATOM 736 C C . LEU A 1 89 ? -14.627 5.597 20.336 1.00 89.50 89 LEU A C 1
ATOM 738 O O . LEU A 1 89 ? -15.155 5.318 21.409 1.00 89.50 89 LEU A O 1
ATOM 742 N N . LYS A 1 90 ? -13.873 6.692 20.176 1.00 88.75 90 LYS A N 1
ATOM 743 C CA . LYS A 1 90 ? -13.623 7.661 21.253 1.00 88.75 90 LYS A CA 1
ATOM 744 C C . LYS A 1 90 ? -14.905 8.324 21.759 1.00 88.75 90 LYS A C 1
ATOM 746 O O . LYS A 1 90 ? -15.056 8.461 22.966 1.00 88.75 90 LYS A O 1
ATOM 751 N N . SER A 1 91 ? -15.834 8.707 20.878 1.00 87.69 91 SER A N 1
ATOM 752 C CA . SER A 1 91 ? -17.097 9.324 21.309 1.00 87.69 91 SER A CA 1
ATOM 753 C C . SER A 1 91 ? -17.987 8.352 22.085 1.00 87.69 91 SER A C 1
ATOM 755 O O . SER A 1 91 ? -18.606 8.744 23.069 1.00 87.69 91 SER A O 1
ATOM 757 N N . LEU A 1 92 ? -18.009 7.074 21.697 1.00 84.44 92 LEU A N 1
ATOM 758 C CA . LEU A 1 92 ? -18.718 6.035 22.446 1.00 84.44 92 LEU A CA 1
ATOM 759 C C . LEU A 1 92 ? -18.102 5.816 23.830 1.00 84.44 92 LEU A C 1
ATOM 761 O O . LEU A 1 92 ? -18.840 5.729 24.809 1.00 84.44 92 LEU A O 1
ATOM 765 N N . GLN A 1 93 ? -16.770 5.785 23.921 1.00 83.81 93 GLN A N 1
ATOM 766 C CA . GLN A 1 93 ? -16.051 5.662 25.193 1.00 83.81 93 GLN A CA 1
ATOM 767 C C . GLN A 1 93 ? -16.265 6.871 26.106 1.00 83.81 93 GLN A C 1
ATOM 769 O O . GLN A 1 93 ? -16.502 6.693 27.294 1.00 83.81 93 GLN A O 1
ATOM 774 N N . ALA A 1 94 ? -16.230 8.088 25.563 1.00 79.06 94 ALA A N 1
ATOM 775 C CA . ALA A 1 94 ? -16.482 9.311 26.324 1.00 79.06 94 ALA A CA 1
ATOM 776 C C . ALA A 1 94 ? -17.939 9.434 26.816 1.00 79.06 94 ALA A C 1
ATOM 778 O O . ALA A 1 94 ? -18.216 10.216 27.719 1.00 79.06 94 ALA A O 1
ATOM 779 N N . GLY A 1 95 ? -18.871 8.678 26.227 1.00 77.81 95 GLY A N 1
ATOM 780 C CA . GLY A 1 95 ? -20.273 8.652 26.630 1.00 77.81 95 GLY A CA 1
ATOM 781 C C . GLY A 1 95 ? -20.581 7.674 27.772 1.00 77.81 95 GLY A C 1
ATOM 782 O O . GLY A 1 95 ? -19.721 7.237 28.534 1.00 77.81 95 GLY A O 1
ATOM 783 N N . SER A 1 96 ? -21.852 7.268 27.864 1.00 84.88 96 SER A N 1
ATOM 784 C CA . SER A 1 96 ? -22.353 6.403 28.950 1.00 84.88 96 SER A CA 1
ATOM 785 C C . SER A 1 96 ? -21.745 4.993 29.008 1.00 84.88 96 SER A C 1
ATOM 787 O O . SER A 1 96 ? -21.987 4.277 29.979 1.00 84.88 96 SER A O 1
ATOM 789 N N . TYR A 1 97 ? -20.978 4.573 27.997 1.00 89.00 97 TYR A N 1
ATOM 790 C CA . TYR A 1 97 ? -20.365 3.246 27.962 1.00 89.00 97 TYR A CA 1
ATOM 791 C C . TYR A 1 97 ? -19.348 3.063 29.094 1.00 89.00 97 TYR A C 1
ATOM 793 O O . TYR A 1 97 ? -19.478 2.111 29.862 1.00 89.00 97 TYR A O 1
ATOM 801 N N . ASN A 1 98 ? -18.388 3.984 29.256 1.00 87.06 98 ASN A N 1
ATOM 802 C CA . ASN A 1 98 ? -17.371 3.867 30.307 1.00 87.06 98 ASN A CA 1
ATOM 803 C C . ASN A 1 98 ? -17.994 3.932 31.706 1.00 87.06 98 ASN A C 1
ATOM 805 O O . ASN A 1 98 ? -17.600 3.168 32.583 1.00 87.06 98 ASN A O 1
ATOM 809 N N . GLN A 1 99 ? -19.018 4.771 31.893 1.00 89.25 99 GLN A N 1
ATOM 810 C CA . GLN A 1 99 ? -19.758 4.836 33.153 1.00 89.25 99 GLN A CA 1
ATOM 811 C C . GLN A 1 99 ? -20.481 3.516 33.463 1.00 89.25 99 GLN A C 1
ATOM 813 O O . GLN A 1 99 ? -20.413 3.012 34.581 1.00 89.25 99 GLN A O 1
ATOM 818 N N . LYS A 1 100 ? -21.157 2.921 32.472 1.00 89.75 100 LYS A N 1
ATOM 819 C CA . LYS A 1 100 ? -21.837 1.627 32.637 1.00 89.75 100 LYS A CA 1
ATOM 820 C C . LYS A 1 100 ? -20.850 0.496 32.883 1.00 89.75 100 LYS A C 1
ATOM 822 O O . LYS A 1 100 ? -21.120 -0.352 33.722 1.00 89.75 100 LYS A O 1
ATOM 827 N N . LEU A 1 101 ? -19.703 0.509 32.209 1.00 91.00 101 LEU A N 1
ATOM 828 C CA . LEU A 1 101 ? -18.634 -0.459 32.431 1.00 91.00 101 LEU A CA 1
ATOM 829 C C . LEU A 1 101 ? -18.043 -0.328 33.843 1.00 91.00 101 LEU A C 1
ATOM 831 O O . LEU A 1 101 ? -17.797 -1.338 34.496 1.00 91.00 101 LEU A O 1
ATOM 835 N N . TYR A 1 102 ? -17.860 0.902 34.331 1.00 91.56 102 TYR A N 1
ATOM 836 C CA . TYR A 1 102 ? -17.418 1.171 35.699 1.00 91.56 102 TYR A CA 1
ATOM 837 C C . TYR A 1 102 ? -18.419 0.640 36.732 1.00 91.56 102 TYR A C 1
ATOM 839 O O . TYR A 1 102 ? -18.025 -0.071 37.654 1.00 91.56 102 TYR A O 1
ATOM 847 N N . ASN A 1 103 ? -19.714 0.913 36.547 1.00 91.19 103 ASN A N 1
ATOM 848 C CA . ASN A 1 103 ? -20.764 0.397 37.428 1.00 91.19 103 ASN A CA 1
ATOM 849 C C . ASN A 1 103 ? -20.806 -1.138 37.418 1.00 91.19 103 ASN A C 1
ATOM 851 O O . ASN A 1 103 ? -20.839 -1.749 38.483 1.00 91.19 103 ASN A O 1
ATOM 855 N N . LEU A 1 104 ? -20.709 -1.755 36.235 1.00 92.88 104 LEU A N 1
ATOM 856 C CA . LEU A 1 104 ? -20.666 -3.210 36.080 1.00 92.88 104 LEU A CA 1
ATOM 857 C C . LEU A 1 104 ? -19.466 -3.823 36.818 1.00 92.88 104 LEU A C 1
ATOM 859 O O . LEU A 1 104 ? -19.586 -4.852 37.479 1.00 92.88 104 LEU A O 1
ATOM 863 N N . LYS A 1 105 ? -18.299 -3.173 36.731 1.00 92.50 105 LYS A N 1
ATOM 864 C CA . LYS A 1 105 ? -17.094 -3.595 37.452 1.00 92.50 105 LYS A CA 1
ATOM 865 C C . LYS A 1 105 ? -17.276 -3.462 38.965 1.00 92.50 105 LYS A C 1
ATOM 867 O O . LYS A 1 105 ? -16.934 -4.383 39.693 1.00 92.50 105 LYS A O 1
ATOM 872 N N . LYS A 1 106 ? -17.879 -2.367 39.433 1.00 93.56 106 LYS A N 1
ATOM 873 C CA . LYS A 1 106 ? -18.175 -2.148 40.855 1.00 93.56 106 LYS A CA 1
ATOM 874 C C . LYS A 1 106 ? -19.140 -3.200 41.413 1.00 93.56 106 LYS A C 1
ATOM 876 O O . LYS A 1 106 ? -18.958 -3.656 42.538 1.00 93.56 106 LYS A O 1
ATOM 881 N N . GLU A 1 107 ? -20.158 -3.593 40.650 1.00 91.00 107 GLU A N 1
ATOM 882 C CA . GLU A 1 107 ? -21.062 -4.690 41.021 1.00 91.00 107 GLU A CA 1
ATOM 883 C C . GLU A 1 107 ? -20.342 -6.037 41.052 1.00 91.00 107 GLU A C 1
ATOM 885 O O . GLU A 1 107 ? -20.537 -6.821 41.981 1.00 91.00 107 GLU A O 1
ATOM 890 N N . TRP A 1 108 ? -19.461 -6.290 40.084 1.00 91.88 108 TRP A N 1
ATOM 891 C CA . TRP A 1 108 ? -18.629 -7.487 40.080 1.00 91.88 108 TRP A CA 1
ATOM 892 C C . TRP A 1 108 ? -17.705 -7.555 41.299 1.00 91.88 108 TRP A C 1
ATOM 894 O O . TRP A 1 108 ? -17.694 -8.584 41.968 1.00 91.88 108 TRP A O 1
ATOM 904 N N . ASP A 1 109 ? -17.010 -6.468 41.642 1.00 90.69 109 ASP A N 1
ATOM 905 C CA . ASP A 1 109 ? -16.122 -6.402 42.810 1.00 90.69 109 ASP A CA 1
ATOM 906 C C . ASP A 1 109 ? -16.896 -6.660 44.119 1.00 90.69 109 ASP A C 1
ATOM 908 O O . ASP A 1 109 ? -16.439 -7.422 44.975 1.00 90.69 109 ASP A O 1
ATOM 912 N N . LYS A 1 110 ? -18.117 -6.115 44.248 1.00 89.88 110 LYS A N 1
ATOM 913 C CA . LYS A 1 110 ? -19.024 -6.407 45.374 1.00 89.88 110 LYS A CA 1
ATOM 914 C C . LYS A 1 110 ? -19.422 -7.881 45.431 1.00 89.88 110 LYS A C 1
ATOM 916 O O . LYS A 1 110 ? -19.316 -8.505 46.483 1.00 89.88 110 LYS A O 1
ATOM 921 N N . ASN A 1 111 ? -19.854 -8.452 44.308 1.00 86.06 111 ASN A N 1
ATOM 922 C CA . ASN A 1 111 ? -20.240 -9.863 44.228 1.00 86.06 111 ASN A CA 1
ATOM 923 C C . ASN A 1 111 ? -19.053 -10.792 44.515 1.00 86.06 111 ASN A C 1
ATOM 925 O O . ASN A 1 111 ? -19.222 -11.846 45.129 1.00 86.06 111 ASN A O 1
ATOM 929 N N . LEU A 1 112 ? -17.843 -10.389 44.119 1.00 87.31 112 LEU A N 1
ATOM 930 C CA . LEU A 1 112 ? -16.615 -11.111 44.421 1.00 87.31 112 LEU A CA 1
ATOM 931 C C . LEU A 1 112 ? -16.325 -11.093 45.929 1.00 87.31 112 LEU A C 1
ATOM 933 O O . LEU A 1 112 ? -16.048 -12.148 46.496 1.00 87.31 112 LEU A O 1
ATOM 937 N N . ALA A 1 113 ? -16.450 -9.935 46.584 1.00 85.62 113 ALA A N 1
ATOM 938 C CA . ALA A 1 113 ? -16.275 -9.802 48.030 1.00 85.62 113 ALA A CA 1
ATOM 939 C C . ALA A 1 113 ? -17.295 -10.645 48.820 1.00 85.62 113 ALA A C 1
ATOM 941 O O . ALA A 1 113 ? -16.919 -11.352 49.752 1.00 85.62 113 ALA A O 1
ATOM 942 N N . LEU A 1 114 ? -18.564 -10.657 48.394 1.00 83.44 114 LEU A N 1
ATOM 943 C CA . LEU A 1 114 ? -19.631 -11.468 49.003 1.00 83.44 114 LEU A CA 1
ATOM 944 C C . LEU A 1 114 ? -19.447 -12.978 48.782 1.00 83.44 114 LEU A C 1
ATOM 946 O O . LEU A 1 114 ? -19.921 -13.793 49.572 1.00 83.44 114 LEU A O 1
ATOM 950 N N . SER A 1 115 ? -18.763 -13.376 47.708 1.00 81.31 115 SER A N 1
ATOM 951 C CA . SER A 1 115 ? -18.520 -14.787 47.394 1.00 81.31 115 SER A CA 1
ATOM 952 C C . SER A 1 115 ? -17.427 -15.452 48.248 1.00 81.31 115 SER A C 1
ATOM 954 O O . SER A 1 115 ? -17.316 -16.682 48.231 1.00 81.31 115 SER A O 1
ATOM 956 N N . GLY A 1 116 ? -16.656 -14.674 49.019 1.00 74.88 116 GLY A N 1
ATOM 957 C CA . GLY A 1 116 ? -15.587 -15.170 49.892 1.00 74.88 116 GLY A CA 1
ATOM 958 C C . GLY A 1 116 ? -14.470 -15.902 49.133 1.00 74.88 116 GLY A C 1
ATOM 959 O O . GLY A 1 116 ? -14.174 -15.609 47.974 1.00 74.88 116 GLY A O 1
ATOM 960 N N . THR A 1 117 ? -13.837 -16.891 49.772 1.00 79.31 117 THR A N 1
ATOM 961 C CA . THR A 1 117 ? -12.796 -17.739 49.153 1.00 79.31 117 THR A CA 1
ATOM 962 C C . THR A 1 117 ? -13.364 -18.898 48.327 1.00 79.31 117 THR A C 1
ATOM 964 O O . THR A 1 117 ? -12.601 -19.590 47.654 1.00 79.31 117 THR A O 1
ATOM 967 N N . ALA A 1 118 ? -14.689 -19.096 48.314 1.00 80.94 118 ALA A N 1
ATOM 968 C CA . ALA A 1 118 ? -15.345 -20.229 47.666 1.00 80.94 118 ALA A CA 1
ATOM 969 C C . ALA A 1 118 ? -15.156 -20.213 46.128 1.00 80.94 118 ALA A C 1
ATOM 971 O O . ALA A 1 118 ? -15.767 -19.387 45.436 1.00 80.94 118 ALA A O 1
ATOM 972 N N . PRO A 1 119 ? -14.395 -21.161 45.543 1.00 83.06 119 PRO A N 1
ATOM 973 C CA . PRO A 1 119 ? -14.005 -21.106 44.128 1.00 83.06 119 PRO A CA 1
ATOM 974 C C . PRO A 1 119 ? -15.192 -21.132 43.155 1.00 83.06 119 PRO A C 1
ATOM 976 O O . PRO A 1 119 ? -15.207 -20.412 42.154 1.00 83.06 119 PRO A O 1
ATOM 979 N N . LYS A 1 120 ? -16.229 -21.923 43.468 1.00 87.81 120 LYS A N 1
ATOM 980 C CA . LYS A 1 120 ? -17.430 -22.059 42.626 1.00 87.81 120 LYS A CA 1
ATOM 981 C C . LYS A 1 120 ? -18.212 -20.743 42.516 1.00 87.81 120 LYS A C 1
ATOM 983 O O . LYS A 1 120 ? -18.578 -20.346 41.411 1.00 87.81 120 LYS A O 1
ATOM 988 N N . LYS A 1 121 ? -18.405 -20.034 43.636 1.00 84.69 121 LYS A N 1
ATOM 989 C CA . LYS A 1 121 ? -19.136 -18.754 43.676 1.00 84.69 121 LYS A CA 1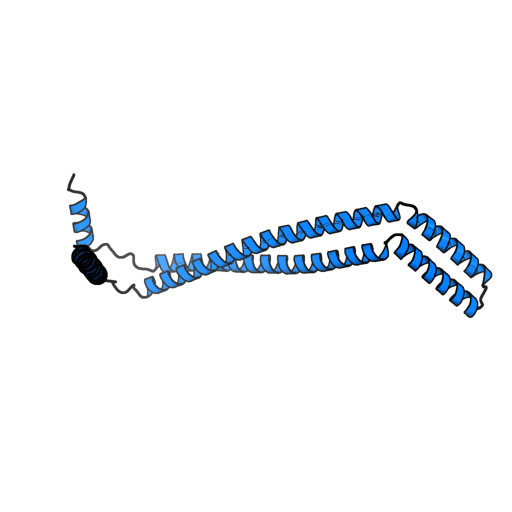
ATOM 990 C C . LYS A 1 121 ? -18.361 -17.637 42.959 1.00 84.69 121 LYS A C 1
ATOM 992 O O . LYS A 1 121 ? -18.954 -16.880 42.193 1.00 84.69 121 LYS A O 1
ATOM 997 N N . ARG A 1 122 ? -17.028 -17.605 43.098 1.00 84.69 122 ARG A N 1
ATOM 998 C CA . ARG A 1 122 ? -16.151 -16.668 42.362 1.00 84.69 122 ARG A CA 1
ATOM 999 C C . ARG A 1 122 ? -16.196 -16.894 40.848 1.00 84.69 122 ARG A C 1
ATOM 1001 O O . ARG A 1 122 ? -16.300 -15.936 40.081 1.00 84.69 122 ARG A O 1
ATOM 1008 N N . SER A 1 123 ? -16.164 -18.156 40.408 1.00 88.25 123 SER A N 1
ATOM 1009 C CA . SER A 1 123 ? -16.275 -18.502 38.984 1.00 88.25 123 SER A CA 1
ATOM 1010 C C . SER A 1 123 ? -17.618 -18.058 38.396 1.00 88.25 123 SER A C 1
ATOM 1012 O O . SER A 1 123 ? -17.656 -17.478 37.311 1.00 88.25 123 SER A O 1
ATOM 1014 N N . GLN A 1 124 ? -18.717 -18.259 39.128 1.00 88.81 124 GLN A N 1
ATOM 1015 C CA . GLN A 1 124 ? -20.052 -17.836 38.703 1.00 88.81 124 GLN A CA 1
ATOM 1016 C C . GLN A 1 124 ? -20.159 -16.309 38.564 1.00 88.81 124 GLN A C 1
ATOM 1018 O O . GLN A 1 124 ? -20.639 -15.831 37.536 1.00 88.81 124 GLN A O 1
ATOM 1023 N N . ALA A 1 125 ? -19.631 -15.547 39.529 1.00 85.88 125 ALA A N 1
ATOM 1024 C CA . ALA A 1 125 ? -19.582 -14.084 39.464 1.00 85.88 125 ALA A CA 1
ATOM 1025 C C . ALA A 1 125 ? -18.749 -13.574 38.271 1.00 85.88 125 ALA A C 1
ATOM 1027 O O . ALA A 1 125 ? -19.160 -12.648 37.574 1.00 85.88 125 ALA A O 1
ATOM 1028 N N . SER A 1 126 ? -17.606 -14.208 37.982 1.00 88.94 126 SER A N 1
ATOM 1029 C CA . SER A 1 126 ? -16.777 -13.873 36.815 1.00 88.94 126 SER A CA 1
ATOM 1030 C C . SER A 1 126 ? -17.488 -14.152 35.485 1.00 88.94 126 SER A C 1
ATOM 1032 O O . SER A 1 126 ? -17.458 -13.322 34.574 1.00 88.94 126 SER A O 1
ATOM 1034 N N . ARG A 1 127 ? -18.174 -15.297 35.363 1.00 91.19 127 ARG A N 1
ATOM 1035 C CA . ARG A 1 127 ? -18.949 -15.642 34.159 1.00 91.19 127 ARG A CA 1
ATOM 1036 C C . ARG A 1 127 ? -20.100 -14.663 33.925 1.00 91.19 127 ARG A C 1
ATOM 1038 O O . ARG A 1 127 ? -20.288 -14.246 32.784 1.00 91.19 127 ARG A O 1
ATOM 1045 N N . ALA A 1 128 ? -20.827 -14.286 34.979 1.00 89.25 128 ALA A N 1
ATOM 1046 C CA . ALA A 1 128 ? -21.903 -13.298 34.902 1.00 89.25 128 ALA A CA 1
ATOM 1047 C C . ALA A 1 128 ? -21.376 -11.938 34.415 1.00 89.25 128 ALA A C 1
ATOM 1049 O O . ALA A 1 128 ? -21.832 -11.443 33.389 1.00 89.25 128 ALA A O 1
ATOM 1050 N N . TYR A 1 129 ? -20.313 -11.418 35.040 1.00 92.38 129 TYR A N 1
ATOM 1051 C CA . TYR A 1 129 ? -19.672 -10.172 34.609 1.00 92.38 129 TYR A CA 1
ATOM 1052 C C . TYR A 1 129 ? -19.229 -10.211 33.142 1.00 92.38 129 TYR A C 1
ATOM 1054 O O . TYR A 1 129 ? -19.496 -9.281 32.387 1.00 92.38 129 TYR A O 1
ATOM 1062 N N . ASN A 1 130 ? -18.583 -11.295 32.700 1.00 92.06 130 ASN A N 1
ATOM 1063 C CA . ASN A 1 130 ? -18.145 -11.421 31.308 1.00 92.06 130 ASN A CA 1
ATOM 1064 C C . ASN A 1 130 ? -19.325 -11.467 30.325 1.00 92.06 130 ASN A C 1
ATOM 1066 O O . ASN A 1 130 ? -19.231 -10.909 29.229 1.00 92.06 130 ASN A O 1
ATOM 1070 N N . LYS A 1 131 ? -20.436 -12.108 30.708 1.00 94.31 131 LYS A N 1
ATOM 1071 C CA . LYS A 1 131 ? -21.673 -12.133 29.918 1.00 94.31 131 LYS A CA 1
ATOM 1072 C C . LYS A 1 131 ? -22.268 -10.730 29.795 1.00 94.31 131 LYS A C 1
ATOM 1074 O O . LYS A 1 131 ? -22.552 -10.295 28.678 1.00 94.31 131 LYS A O 1
ATOM 1079 N N . ASP A 1 132 ? -22.388 -10.010 30.904 1.00 90.56 132 ASP A N 1
ATOM 1080 C CA . ASP A 1 132 ? -22.995 -8.676 30.931 1.00 90.56 132 ASP A CA 1
ATOM 1081 C C . ASP A 1 132 ? -22.101 -7.630 30.259 1.00 90.56 132 ASP A C 1
ATOM 1083 O O . ASP A 1 132 ? -22.584 -6.791 29.497 1.00 90.56 132 ASP A O 1
ATOM 1087 N N . LYS A 1 133 ? -20.779 -7.744 30.424 1.00 92.19 133 LYS A N 1
ATOM 1088 C CA . LYS A 1 133 ? -19.794 -6.949 29.685 1.00 92.19 133 LYS A CA 1
ATOM 1089 C C . LYS A 1 133 ? -19.940 -7.172 28.183 1.00 92.19 133 LYS A C 1
ATOM 1091 O O . LYS A 1 133 ? -20.016 -6.209 27.429 1.00 92.19 133 LYS A O 1
ATOM 1096 N N . ARG A 1 134 ? -20.046 -8.426 27.736 1.00 90.19 134 ARG A N 1
ATOM 1097 C CA . ARG A 1 134 ? -20.236 -8.737 26.313 1.00 90.19 134 ARG A CA 1
ATOM 1098 C C . ARG A 1 134 ? -21.559 -8.184 25.781 1.00 90.19 134 ARG A C 1
ATOM 1100 O O . ARG A 1 134 ? -21.593 -7.670 24.665 1.00 90.19 134 ARG A O 1
ATOM 1107 N N . ALA A 1 135 ? -22.638 -8.249 26.561 1.00 89.88 135 ALA A N 1
ATOM 1108 C CA . ALA A 1 135 ? -23.915 -7.638 26.196 1.00 89.88 135 ALA A CA 1
ATOM 1109 C C . ALA A 1 135 ? -23.801 -6.106 26.078 1.00 89.88 135 ALA A C 1
ATOM 1111 O O . ALA A 1 135 ? -24.335 -5.520 25.134 1.00 89.88 135 ALA A O 1
ATOM 1112 N N . LEU A 1 136 ? -23.052 -5.463 26.980 1.00 90.19 136 LEU A N 1
ATOM 1113 C CA . LEU A 1 136 ? -22.736 -4.036 26.922 1.00 90.19 136 LEU A CA 1
ATOM 1114 C C . LEU A 1 136 ? -21.925 -3.695 25.660 1.00 90.19 136 LEU A C 1
ATOM 1116 O O . LEU A 1 136 ? -22.289 -2.776 24.926 1.00 90.19 136 LEU A O 1
ATOM 1120 N N . ASP A 1 137 ? -20.887 -4.474 25.356 1.00 88.19 137 ASP A N 1
ATOM 1121 C CA . ASP A 1 137 ? -20.041 -4.298 24.172 1.00 88.19 137 ASP A CA 1
ATOM 1122 C C . ASP A 1 137 ? -20.849 -4.394 22.871 1.00 88.19 137 ASP A C 1
ATOM 1124 O O . ASP A 1 137 ? -20.632 -3.614 21.939 1.00 88.19 137 ASP A O 1
ATOM 1128 N N . ILE A 1 138 ? -21.811 -5.321 22.809 1.00 86.44 138 ILE A N 1
ATOM 1129 C CA . ILE A 1 138 ? -22.726 -5.475 21.671 1.00 86.44 138 ILE A CA 1
ATOM 1130 C C . ILE A 1 138 ? -23.694 -4.289 21.600 1.00 86.44 138 ILE A C 1
ATOM 1132 O O . ILE A 1 138 ? -23.831 -3.678 20.537 1.00 86.44 138 ILE A O 1
ATOM 1136 N N . LYS A 1 139 ? -24.319 -3.914 22.724 1.00 87.75 139 LYS A N 1
ATOM 1137 C CA . LYS A 1 139 ? -25.292 -2.812 22.801 1.00 87.75 139 LYS A CA 1
ATOM 1138 C C . LYS A 1 139 ? -24.697 -1.486 22.330 1.00 87.75 139 LYS A C 1
ATOM 1140 O O . LYS A 1 139 ? -25.343 -0.749 21.591 1.00 87.75 139 LYS A O 1
ATOM 1145 N N . PHE A 1 140 ? -23.456 -1.203 22.717 1.00 85.56 140 PHE A N 1
ATOM 1146 C CA . PHE A 1 140 ? -22.736 0.010 22.321 1.00 85.56 140 PHE A CA 1
ATOM 1147 C C . PHE A 1 140 ? -21.934 -0.146 21.022 1.00 85.56 140 PHE A C 1
ATOM 1149 O O . PHE A 1 140 ? -21.269 0.796 20.597 1.00 85.56 140 PHE A O 1
ATOM 1156 N N . ARG A 1 141 ? -22.010 -1.310 20.360 1.00 86.62 141 ARG A N 1
ATOM 1157 C CA . ARG A 1 141 ? -21.258 -1.646 19.138 1.00 86.62 141 ARG A CA 1
ATOM 1158 C C . ARG A 1 141 ? -19.740 -1.452 19.282 1.00 86.62 141 ARG A C 1
ATOM 1160 O O . ARG A 1 141 ? -19.056 -1.199 18.290 1.00 86.62 141 ARG A O 1
ATOM 1167 N N . MET A 1 142 ? -19.206 -1.619 20.490 1.00 87.94 142 MET A N 1
ATOM 1168 C CA . MET A 1 142 ? -17.777 -1.485 20.781 1.00 87.94 142 MET A CA 1
ATOM 1169 C C . MET A 1 142 ? -16.966 -2.577 20.085 1.00 87.94 142 MET A C 1
ATOM 1171 O O . MET A 1 142 ? -16.025 -2.270 19.356 1.00 87.94 142 MET A O 1
ATOM 1175 N N . LEU A 1 143 ? -17.383 -3.838 20.236 1.00 86.06 143 LEU A N 1
ATOM 1176 C CA . LEU A 1 143 ? -16.681 -4.986 19.660 1.00 86.06 143 LEU A CA 1
ATOM 1177 C C . LEU A 1 143 ? -16.665 -4.956 18.113 1.00 86.06 143 LEU A C 1
ATOM 1179 O O . LEU A 1 143 ? -15.584 -5.076 17.534 1.00 86.06 143 LEU A O 1
ATOM 1183 N N . PRO A 1 144 ? -17.793 -4.707 17.407 1.00 90.06 144 PRO A N 1
ATOM 1184 C CA . PRO A 1 144 ? -17.769 -4.541 15.952 1.00 90.06 144 PRO A CA 1
ATOM 1185 C C . PRO A 1 144 ? -16.846 -3.415 15.469 1.00 90.06 144 PRO A C 1
ATOM 1187 O O . PRO A 1 144 ? -16.124 -3.598 14.491 1.00 90.06 144 PRO A O 1
ATOM 1190 N N . LEU A 1 145 ? -16.835 -2.259 16.144 1.00 90.75 145 LEU A N 1
ATOM 1191 C CA . LEU A 1 145 ? -15.984 -1.129 15.753 1.00 90.75 145 LEU A CA 1
ATOM 1192 C C . LEU A 1 145 ? -14.497 -1.403 16.001 1.00 90.75 145 LEU A C 1
ATOM 1194 O O . LEU A 1 145 ? -13.669 -1.023 15.174 1.00 90.75 145 LEU A O 1
ATOM 1198 N N . GLN A 1 146 ? -14.154 -2.081 17.098 1.00 89.69 146 GLN A N 1
ATOM 1199 C CA . GLN A 1 146 ? -12.782 -2.513 17.376 1.00 89.69 146 GLN A CA 1
ATOM 1200 C C . GLN A 1 146 ? -12.283 -3.502 16.320 1.00 89.69 146 GLN A C 1
ATOM 1202 O O . GLN A 1 146 ? -11.189 -3.322 15.786 1.00 89.69 146 GLN A O 1
ATOM 1207 N N . ASN A 1 147 ? -13.108 -4.484 15.949 1.00 92.25 147 ASN A N 1
ATOM 1208 C CA . ASN A 1 147 ? -12.772 -5.450 14.901 1.00 92.25 147 ASN A CA 1
ATOM 1209 C C . ASN A 1 147 ? -12.586 -4.771 13.537 1.00 92.25 147 ASN A C 1
ATOM 1211 O O . ASN A 1 147 ? -11.637 -5.076 12.816 1.00 92.25 147 ASN A O 1
ATOM 1215 N N . GLN A 1 148 ? -13.447 -3.806 13.195 1.00 93.31 148 GLN A N 1
ATOM 1216 C CA . GLN A 1 148 ? -13.293 -3.006 11.977 1.00 93.31 148 GLN A CA 1
ATOM 1217 C C . GLN A 1 148 ? -11.992 -2.201 11.989 1.00 93.31 148 GLN A C 1
ATOM 1219 O O . GLN A 1 148 ? -11.273 -2.192 10.995 1.00 93.31 148 GLN A O 1
ATOM 1224 N N . LEU A 1 149 ? -11.656 -1.555 13.106 1.00 94.19 149 LEU A N 1
ATOM 1225 C CA . LEU A 1 149 ? -10.429 -0.771 13.228 1.00 94.19 149 LEU A CA 1
ATOM 1226 C C . LEU A 1 149 ? -9.183 -1.657 13.090 1.00 94.19 149 LEU A C 1
ATOM 1228 O O . LEU A 1 149 ? -8.275 -1.313 12.338 1.00 94.19 149 LEU A O 1
ATOM 1232 N N . HIS A 1 150 ? -9.185 -2.832 13.720 1.00 94.75 150 HIS A N 1
ATOM 1233 C CA . HIS A 1 150 ? -8.120 -3.821 13.566 1.00 94.75 150 HIS A CA 1
ATOM 1234 C C . HIS A 1 150 ? -7.986 -4.319 12.114 1.00 94.75 150 HIS A C 1
ATOM 1236 O O . HIS A 1 150 ? -6.881 -4.404 11.575 1.00 94.75 150 HIS A O 1
ATOM 1242 N N . SER A 1 151 ? -9.106 -4.593 11.441 1.00 95.56 151 SER A N 1
ATOM 1243 C CA . SER A 1 151 ? -9.117 -4.969 10.021 1.00 95.56 151 SER A CA 1
ATOM 1244 C C . SER A 1 151 ? -8.550 -3.860 9.122 1.00 95.56 151 SER A C 1
ATOM 1246 O O . SER A 1 151 ? -7.781 -4.121 8.200 1.00 95.56 151 SER A O 1
ATOM 1248 N N . VAL A 1 152 ? -8.862 -2.596 9.408 1.00 95.75 152 VAL A N 1
ATOM 1249 C CA . VAL A 1 152 ? -8.310 -1.463 8.651 1.00 95.75 152 VAL A CA 1
ATOM 1250 C C . VAL A 1 152 ? -6.811 -1.297 8.908 1.00 95.75 152 VAL A C 1
ATOM 1252 O O . VAL A 1 152 ? -6.066 -1.027 7.968 1.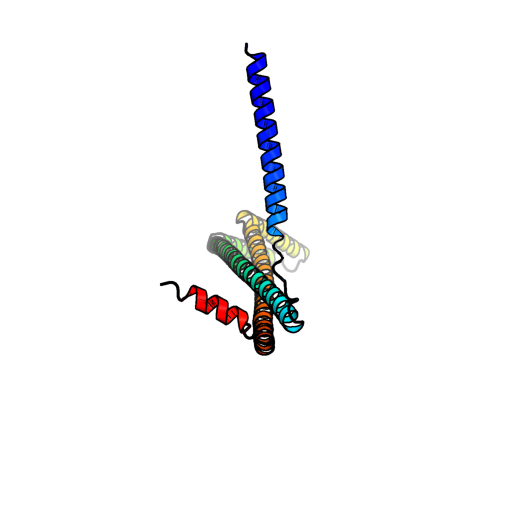00 95.75 152 VAL A O 1
ATOM 1255 N N . ASP A 1 153 ? -6.352 -1.497 10.144 1.00 95.75 153 ASP A N 1
ATOM 1256 C CA . ASP A 1 153 ? -4.932 -1.420 10.498 1.00 95.75 153 ASP A CA 1
ATOM 1257 C C . ASP A 1 153 ? -4.109 -2.525 9.827 1.00 95.75 153 ASP A C 1
ATOM 1259 O O . ASP A 1 153 ? -3.024 -2.261 9.307 1.00 95.75 153 ASP A O 1
ATOM 1263 N N . THR A 1 154 ? -4.631 -3.752 9.775 1.00 95.62 154 THR A N 1
ATOM 1264 C CA . THR A 1 154 ? -3.981 -4.859 9.054 1.00 95.62 154 THR A CA 1
ATOM 1265 C C . THR A 1 154 ? -3.896 -4.576 7.555 1.00 95.62 154 THR A C 1
ATOM 1267 O O . THR A 1 154 ? -2.817 -4.697 6.976 1.00 95.62 154 THR A O 1
ATOM 1270 N N . GLN A 1 155 ? -4.975 -4.088 6.938 1.00 95.38 155 GLN A N 1
ATOM 1271 C CA . GLN A 1 155 ? -4.970 -3.670 5.531 1.00 95.38 155 GLN A CA 1
ATOM 1272 C C . GLN A 1 155 ? -3.974 -2.535 5.256 1.00 95.38 155 GLN A C 1
ATOM 1274 O O . GLN A 1 155 ? -3.272 -2.571 4.248 1.00 95.38 155 GLN A O 1
ATOM 1279 N N . LEU A 1 156 ? -3.887 -1.539 6.144 1.00 96.00 156 LEU A N 1
ATOM 1280 C CA . LEU A 1 156 ? -2.922 -0.444 6.025 1.00 96.00 156 LEU A CA 1
ATOM 1281 C C . LEU A 1 156 ? -1.482 -0.953 6.054 1.00 96.00 156 LEU A C 1
ATOM 1283 O O . LEU A 1 156 ? -0.691 -0.541 5.211 1.00 96.00 156 LEU A O 1
ATOM 1287 N N . ARG A 1 157 ? -1.150 -1.877 6.963 1.00 96.12 157 ARG A N 1
ATOM 1288 C CA . ARG A 1 157 ? 0.192 -2.478 7.021 1.00 96.12 157 ARG A CA 1
ATOM 1289 C C . ARG A 1 157 ? 0.535 -3.209 5.726 1.00 96.12 157 ARG A C 1
ATOM 1291 O O . ARG A 1 157 ? 1.633 -3.032 5.209 1.00 96.12 157 ARG A O 1
ATOM 1298 N N . THR A 1 158 ? -0.394 -3.996 5.185 1.00 96.25 158 THR A N 1
ATOM 1299 C CA . THR A 1 158 ? -0.185 -4.702 3.912 1.00 96.25 158 THR A CA 1
ATOM 1300 C C . THR A 1 158 ? 0.022 -3.724 2.758 1.00 96.25 158 THR A C 1
ATOM 1302 O O . THR A 1 158 ? 0.965 -3.883 1.987 1.00 96.25 158 THR A O 1
ATOM 1305 N N . LEU A 1 159 ? -0.798 -2.671 2.673 1.00 95.69 159 LEU A N 1
ATOM 1306 C CA . LEU A 1 159 ? -0.652 -1.631 1.651 1.00 95.69 159 LEU A CA 1
ATOM 1307 C C . LEU A 1 159 ? 0.685 -0.894 1.759 1.00 95.69 159 LEU A C 1
ATOM 1309 O O . LEU A 1 159 ? 1.300 -0.628 0.736 1.00 95.69 159 LEU A O 1
ATOM 1313 N N . GLN A 1 160 ? 1.148 -0.593 2.974 1.00 95.50 160 GLN A N 1
ATOM 1314 C CA . GLN A 1 160 ? 2.432 0.075 3.197 1.00 95.50 160 GLN A CA 1
ATOM 1315 C C . GLN A 1 160 ? 3.621 -0.801 2.796 1.00 95.50 160 GLN A C 1
ATOM 1317 O O . GLN A 1 160 ? 4.551 -0.300 2.176 1.00 95.50 160 GLN A O 1
ATOM 1322 N N . ARG A 1 161 ? 3.581 -2.106 3.096 1.00 96.00 161 ARG A N 1
ATOM 1323 C CA . ARG A 1 161 ? 4.624 -3.046 2.653 1.00 96.00 161 ARG A CA 1
ATOM 1324 C C . ARG A 1 161 ? 4.696 -3.130 1.133 1.00 96.00 161 ARG A C 1
ATOM 1326 O O . ARG A 1 161 ? 5.782 -3.077 0.574 1.00 96.00 161 ARG A O 1
ATOM 1333 N N . HIS A 1 162 ? 3.544 -3.234 0.473 1.00 95.94 162 HIS A N 1
ATOM 1334 C CA . HIS A 1 162 ? 3.507 -3.275 -0.986 1.00 95.94 162 HIS A CA 1
ATOM 1335 C C . HIS A 1 162 ? 3.951 -1.945 -1.608 1.00 95.94 162 HIS A C 1
ATOM 1337 O O . HIS A 1 162 ? 4.692 -1.940 -2.579 1.00 95.94 162 HIS A O 1
ATOM 1343 N N . HIS A 1 163 ? 3.561 -0.817 -1.015 1.00 95.69 163 HIS A N 1
ATOM 1344 C CA . HIS A 1 163 ? 4.013 0.498 -1.455 1.00 95.69 163 HIS A CA 1
ATOM 1345 C C . HIS A 1 163 ? 5.537 0.654 -1.345 1.00 95.69 163 HIS A C 1
ATOM 1347 O O . HIS A 1 163 ? 6.155 1.135 -2.288 1.00 95.69 163 HIS A O 1
ATOM 1353 N N . GLN A 1 164 ? 6.150 0.176 -0.256 1.00 96.56 164 GLN A N 1
ATOM 1354 C CA . GLN A 1 164 ? 7.609 0.159 -0.131 1.00 96.56 164 GLN A CA 1
ATOM 1355 C C . GLN A 1 164 ? 8.260 -0.689 -1.228 1.00 96.56 164 GLN A C 1
ATOM 1357 O O . GLN A 1 164 ? 9.177 -0.228 -1.892 1.00 96.56 164 GLN A O 1
ATOM 1362 N N . PHE A 1 165 ? 7.733 -1.889 -1.478 1.00 96.81 165 PHE A N 1
ATOM 1363 C CA . PHE A 1 165 ? 8.224 -2.747 -2.556 1.00 96.81 165 PHE A CA 1
ATOM 1364 C C . PHE A 1 165 ? 8.158 -2.064 -3.936 1.00 96.81 165 PHE A C 1
ATOM 1366 O O . PHE A 1 165 ? 9.086 -2.191 -4.735 1.00 96.81 165 PHE A O 1
ATOM 1373 N N . LEU A 1 166 ? 7.083 -1.320 -4.222 1.00 95.88 166 LEU A N 1
ATOM 1374 C CA . LEU A 1 166 ? 6.954 -0.559 -5.468 1.00 95.88 166 LEU A CA 1
ATOM 1375 C C . LEU A 1 166 ? 7.990 0.567 -5.566 1.00 95.88 166 LEU A C 1
ATOM 1377 O O . LEU A 1 166 ? 8.545 0.774 -6.644 1.00 95.88 166 LEU A O 1
ATOM 1381 N N . ILE A 1 167 ? 8.269 1.267 -4.462 1.00 96.75 167 ILE A N 1
ATOM 1382 C CA . ILE A 1 167 ? 9.330 2.285 -4.401 1.00 96.75 167 ILE A CA 1
ATOM 1383 C C . ILE A 1 167 ? 10.687 1.643 -4.693 1.00 96.75 167 ILE A C 1
ATOM 1385 O O . ILE A 1 167 ? 11.376 2.087 -5.607 1.00 96.75 167 ILE A O 1
ATOM 1389 N N . ASP A 1 168 ? 11.023 0.552 -4.003 1.00 97.31 16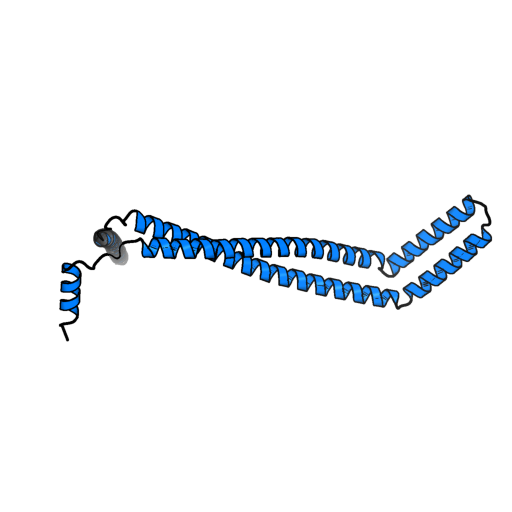8 ASP A N 1
ATOM 1390 C CA . ASP A 1 168 ? 12.297 -0.149 -4.191 1.00 97.31 168 ASP A CA 1
ATOM 1391 C C . ASP A 1 168 ? 12.455 -0.630 -5.649 1.00 97.31 168 ASP A C 1
ATOM 1393 O O . ASP A 1 168 ? 13.527 -0.524 -6.249 1.00 97.31 168 ASP A O 1
ATOM 1397 N N . THR A 1 169 ? 11.364 -1.109 -6.256 1.00 96.12 169 THR A N 1
ATOM 1398 C CA . THR A 1 169 ? 11.326 -1.516 -7.670 1.00 96.12 169 THR A CA 1
ATOM 1399 C C . THR A 1 169 ? 11.542 -0.325 -8.608 1.00 96.12 169 THR A C 1
ATOM 1401 O O . THR A 1 169 ? 12.293 -0.426 -9.581 1.00 96.12 169 THR A O 1
ATOM 1404 N N . ALA A 1 170 ? 10.909 0.816 -8.333 1.00 96.38 170 ALA A N 1
ATOM 1405 C CA . ALA A 1 170 ? 11.071 2.029 -9.128 1.00 96.38 170 ALA A CA 1
ATOM 1406 C C . ALA A 1 170 ? 12.502 2.586 -9.032 1.00 96.38 170 ALA A C 1
ATOM 1408 O O . ALA A 1 170 ? 13.054 3.032 -10.040 1.00 96.38 170 ALA A O 1
ATOM 1409 N N . ASP A 1 171 ? 13.127 2.501 -7.859 1.00 96.56 171 ASP A N 1
ATOM 1410 C CA . ASP A 1 171 ? 14.517 2.906 -7.646 1.00 96.56 171 ASP A CA 1
ATOM 1411 C C . ASP A 1 171 ? 15.489 2.012 -8.426 1.00 96.56 171 ASP A C 1
ATOM 1413 O O . ASP A 1 171 ? 16.402 2.514 -9.088 1.00 96.56 171 ASP A O 1
ATOM 1417 N N . GLN A 1 172 ? 15.265 0.693 -8.438 1.00 96.38 172 GLN A N 1
ATOM 1418 C CA . GLN A 1 172 ? 16.037 -0.235 -9.274 1.00 96.38 172 GLN A CA 1
ATOM 1419 C C . GLN A 1 172 ? 15.900 0.098 -10.765 1.00 96.38 172 GLN A C 1
ATOM 1421 O O . GLN A 1 172 ? 16.900 0.168 -11.484 1.00 96.38 172 GLN A O 1
ATOM 1426 N N . GLN A 1 173 ? 14.680 0.370 -11.234 1.00 95.50 173 GLN A N 1
ATOM 1427 C CA . GLN A 1 173 ? 14.435 0.780 -12.619 1.00 95.50 173 GLN A CA 1
ATOM 1428 C C . GLN A 1 173 ? 15.148 2.095 -12.959 1.00 95.50 173 GLN A C 1
ATOM 1430 O O . GLN A 1 173 ? 15.702 2.223 -14.050 1.00 95.50 173 GLN A O 1
ATOM 1435 N N . LEU A 1 174 ? 15.185 3.060 -12.035 1.00 95.88 174 LEU A N 1
ATOM 1436 C CA . LEU A 1 174 ? 15.885 4.330 -12.230 1.00 95.88 174 LEU A CA 1
ATOM 1437 C C . LEU A 1 174 ? 17.403 4.133 -12.352 1.00 95.88 174 LEU A C 1
ATOM 1439 O O . LEU A 1 174 ? 18.036 4.712 -13.239 1.00 95.88 174 LEU A O 1
ATOM 1443 N N . GLN A 1 175 ? 17.988 3.279 -11.510 1.00 97.00 175 GLN A N 1
ATOM 1444 C CA . GLN A 1 175 ? 19.400 2.907 -11.621 1.00 97.00 175 GLN A CA 1
ATOM 1445 C C . GLN A 1 175 ? 19.702 2.242 -12.970 1.00 97.00 175 GLN A C 1
ATOM 1447 O O . GLN A 1 175 ? 20.698 2.576 -13.616 1.00 97.00 175 GLN A O 1
ATOM 1452 N N . ASP A 1 176 ? 18.827 1.349 -13.434 1.00 96.00 176 ASP A N 1
ATOM 1453 C CA . ASP A 1 176 ? 18.971 0.684 -14.728 1.00 96.00 176 ASP A CA 1
ATOM 1454 C C . ASP A 1 176 ? 18.826 1.646 -15.912 1.00 96.00 176 ASP A C 1
ATOM 1456 O O . ASP A 1 176 ? 19.574 1.524 -16.885 1.00 96.00 176 ASP A O 1
ATOM 1460 N N . ILE A 1 177 ? 17.934 2.638 -15.833 1.00 95.25 177 ILE A N 1
ATOM 1461 C CA . ILE A 1 177 ? 17.843 3.721 -16.824 1.00 95.25 177 ILE A CA 1
ATOM 1462 C C . ILE A 1 177 ? 19.181 4.452 -16.920 1.00 95.25 177 ILE A C 1
ATOM 1464 O O . ILE A 1 177 ? 19.699 4.607 -18.024 1.00 95.25 177 ILE A O 1
ATOM 1468 N N . ASN A 1 178 ? 19.770 4.848 -15.789 1.00 95.50 178 ASN A N 1
ATOM 1469 C CA . ASN A 1 178 ? 21.041 5.577 -15.773 1.00 95.50 178 ASN A CA 1
ATOM 1470 C C . ASN A 1 178 ? 22.187 4.736 -16.353 1.00 95.50 178 ASN A C 1
ATOM 1472 O O . ASN A 1 178 ? 22.942 5.211 -17.203 1.00 95.50 178 ASN A O 1
ATOM 1476 N N . ARG A 1 179 ? 22.281 3.459 -15.960 1.00 96.38 179 ARG A N 1
ATOM 1477 C CA . ARG A 1 179 ? 23.282 2.519 -16.494 1.00 96.38 179 ARG A CA 1
ATOM 1478 C C . ARG A 1 179 ? 23.142 2.335 -18.005 1.00 96.38 179 ARG A C 1
ATOM 1480 O O . ARG A 1 179 ? 24.135 2.367 -18.731 1.00 96.38 179 ARG A O 1
ATOM 1487 N N . ARG A 1 180 ? 21.915 2.142 -18.495 1.00 91.38 180 ARG A N 1
ATOM 1488 C CA . ARG A 1 180 ? 21.641 1.947 -19.927 1.00 91.38 180 ARG A CA 1
ATOM 1489 C C . ARG A 1 180 ? 21.833 3.221 -20.735 1.00 91.38 180 ARG A C 1
ATOM 1491 O O . ARG A 1 180 ? 22.304 3.126 -21.863 1.00 91.38 180 ARG A O 1
ATOM 1498 N N . GLN A 1 181 ? 21.515 4.385 -20.173 1.00 93.00 181 GLN A N 1
ATOM 1499 C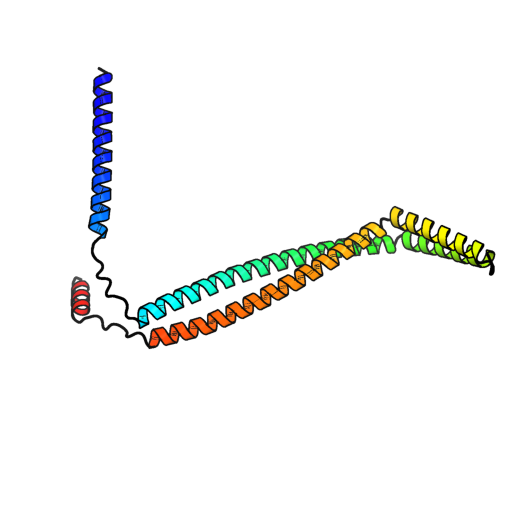 CA . GLN A 1 181 ? 21.774 5.678 -20.802 1.00 93.00 181 GLN A CA 1
ATOM 1500 C C . GLN A 1 181 ? 23.278 5.864 -21.022 1.00 93.00 181 GLN A C 1
ATOM 1502 O O . GLN A 1 181 ? 23.691 6.047 -22.162 1.00 93.00 181 GLN A O 1
ATOM 1507 N N . ALA A 1 182 ? 24.099 5.657 -19.986 1.00 93.25 182 ALA A N 1
ATOM 1508 C CA . ALA A 1 182 ? 25.556 5.714 -20.112 1.00 93.25 182 ALA A CA 1
ATOM 1509 C C . ALA A 1 182 ? 26.088 4.739 -21.179 1.00 93.25 182 ALA A C 1
ATOM 1511 O O . ALA A 1 182 ? 26.963 5.082 -21.972 1.00 93.25 182 ALA A O 1
ATOM 1512 N N . ARG A 1 183 ? 25.520 3.527 -21.253 1.00 89.94 183 ARG A N 1
ATOM 1513 C CA . ARG A 1 183 ? 25.876 2.545 -22.285 1.00 89.94 183 ARG A CA 1
ATOM 1514 C C . ARG A 1 183 ? 25.461 2.978 -23.694 1.00 89.94 183 ARG A C 1
ATOM 1516 O O . ARG A 1 183 ? 26.199 2.719 -24.642 1.00 89.94 183 ARG A O 1
ATOM 1523 N N . CYS A 1 184 ? 24.296 3.607 -23.848 1.00 87.00 184 CYS A N 1
ATOM 1524 C CA . CYS A 1 184 ? 23.870 4.178 -25.125 1.00 87.00 184 CYS A CA 1
ATOM 1525 C C . CYS A 1 184 ? 24.824 5.292 -25.559 1.00 87.00 184 CYS A C 1
ATOM 1527 O O . CYS A 1 184 ? 25.255 5.286 -26.707 1.00 87.00 184 CYS A O 1
ATOM 1529 N N . ASP A 1 185 ? 25.218 6.176 -24.642 1.00 87.56 185 ASP A N 1
ATOM 1530 C CA . ASP A 1 185 ? 26.120 7.294 -24.929 1.00 87.56 185 ASP A CA 1
ATOM 1531 C C . ASP A 1 185 ? 27.515 6.793 -25.358 1.00 87.56 185 ASP A C 1
ATOM 1533 O O . ASP A 1 185 ? 28.077 7.273 -26.345 1.00 87.56 185 ASP A O 1
ATOM 1537 N N . GLN A 1 186 ? 28.035 5.753 -24.694 1.00 89.62 186 GLN A N 1
ATOM 1538 C CA . GLN A 1 186 ? 29.271 5.064 -25.092 1.00 89.62 186 GLN A CA 1
ATOM 1539 C C . GLN A 1 186 ? 29.159 4.439 -26.490 1.00 89.62 186 GLN A C 1
ATOM 1541 O O . GLN A 1 186 ? 29.986 4.702 -27.363 1.00 89.62 186 GLN A O 1
ATOM 1546 N N . LEU A 1 187 ? 28.111 3.643 -26.739 1.00 84.19 187 LEU A N 1
ATOM 1547 C CA . LEU A 1 187 ? 27.896 3.008 -28.043 1.00 84.19 187 LEU A CA 1
ATOM 1548 C C . LEU A 1 187 ? 27.691 4.041 -29.153 1.00 84.19 187 LEU A C 1
ATOM 1550 O O . LEU A 1 187 ? 28.139 3.822 -30.277 1.00 84.19 187 LEU A O 1
ATOM 1554 N N . PHE A 1 188 ? 27.032 5.160 -28.857 1.00 81.62 188 PHE A N 1
ATOM 1555 C CA . PHE A 1 188 ? 26.853 6.265 -29.788 1.00 81.62 188 PHE A CA 1
ATOM 1556 C C . PHE A 1 188 ? 28.194 6.907 -30.153 1.00 81.62 188 PHE A C 1
ATOM 1558 O O . PHE A 1 188 ? 28.463 7.095 -31.338 1.00 81.62 188 PHE A O 1
ATOM 1565 N N . ALA A 1 189 ? 29.068 7.159 -29.173 1.00 81.88 189 ALA A N 1
ATOM 1566 C CA . ALA A 1 189 ? 30.414 7.680 -29.410 1.00 81.88 189 ALA A CA 1
ATOM 1567 C C . ALA A 1 189 ? 31.287 6.723 -30.247 1.00 81.88 189 ALA A C 1
ATOM 1569 O O . ALA A 1 189 ? 32.049 7.166 -31.105 1.00 81.88 189 ALA A O 1
ATOM 1570 N N . GLU A 1 190 ? 31.150 5.410 -30.042 1.00 81.81 190 GLU A N 1
ATOM 1571 C CA . GLU A 1 190 ? 31.879 4.377 -30.792 1.00 81.81 190 GLU A CA 1
ATOM 1572 C C . GLU A 1 190 ? 31.315 4.084 -32.189 1.00 81.81 190 GLU A C 1
ATOM 1574 O O . GLU A 1 190 ? 31.978 3.423 -33.005 1.00 81.81 190 GLU A O 1
ATOM 1579 N N . THR A 1 191 ? 30.066 4.479 -32.451 1.00 74.94 191 THR A N 1
ATOM 1580 C CA . THR A 1 191 ? 29.422 4.244 -33.740 1.00 74.94 191 THR A CA 1
ATOM 1581 C C . THR A 1 191 ? 29.986 5.263 -34.727 1.00 74.94 191 THR A C 1
ATOM 1583 O O . THR A 1 191 ? 29.812 6.463 -34.521 1.00 74.94 191 THR A O 1
ATOM 1586 N N . PRO A 1 192 ? 30.674 4.830 -35.802 1.00 64.88 192 PRO A N 1
ATOM 1587 C CA . PRO A 1 192 ? 31.248 5.765 -36.757 1.00 64.88 192 PRO A CA 1
ATOM 1588 C C . PRO A 1 192 ? 30.134 6.641 -37.328 1.00 64.88 192 PRO A C 1
ATOM 1590 O O . PRO A 1 192 ? 29.185 6.136 -37.933 1.00 64.88 192 PRO A O 1
ATOM 1593 N N . LYS A 1 193 ? 30.247 7.956 -37.114 1.00 64.81 193 LYS A N 1
ATOM 1594 C CA . LYS A 1 193 ? 29.416 8.949 -37.794 1.00 64.81 193 LYS A CA 1
ATOM 1595 C C . LYS A 1 193 ? 29.679 8.736 -39.276 1.00 64.81 193 LYS A C 1
ATOM 1597 O O . LYS A 1 193 ? 30.812 8.937 -39.707 1.00 64.81 193 LYS A O 1
ATOM 1602 N N . MET A 1 194 ? 28.696 8.248 -40.035 1.00 54.47 194 MET A N 1
ATOM 1603 C CA . MET A 1 194 ? 28.900 8.112 -41.475 1.00 54.47 194 MET A CA 1
ATOM 1604 C C . MET A 1 194 ? 29.303 9.492 -42.003 1.00 54.47 194 MET A C 1
ATOM 1606 O O . MET A 1 194 ? 28.529 10.436 -41.809 1.00 54.47 194 MET A O 1
ATOM 1610 N N . PRO A 1 195 ? 30.482 9.660 -42.627 1.00 51.09 195 PRO A N 1
ATOM 1611 C CA . PRO A 1 195 ? 30.690 10.845 -43.430 1.00 51.09 195 PRO A CA 1
ATOM 1612 C C . PRO A 1 195 ? 29.595 10.798 -44.493 1.00 51.09 195 PRO A C 1
ATOM 1614 O O . PRO A 1 195 ? 29.454 9.786 -45.184 1.00 51.09 195 PRO A O 1
ATOM 1617 N N . LEU A 1 196 ? 28.777 11.852 -44.583 1.00 50.25 196 LEU A N 1
ATOM 1618 C CA . LEU A 1 196 ? 27.920 12.038 -45.751 1.00 50.25 196 LEU A CA 1
ATOM 1619 C C . LEU A 1 196 ? 28.812 11.802 -46.968 1.00 50.25 196 LEU A C 1
ATOM 1621 O O . LEU A 1 196 ? 29.897 12.392 -47.054 1.00 50.25 196 LEU A O 1
ATOM 1625 N N . SER A 1 197 ? 28.420 10.886 -47.854 1.00 48.47 197 SER A N 1
ATOM 1626 C CA . SER A 1 197 ? 29.260 10.599 -49.006 1.00 48.47 197 SER A CA 1
ATOM 1627 C C . SER A 1 197 ? 29.461 11.905 -49.784 1.00 48.47 197 SER A C 1
ATOM 1629 O O . SER A 1 197 ? 28.592 12.782 -49.795 1.00 48.47 197 SER A O 1
ATOM 1631 N N . ARG A 1 198 ? 30.605 12.072 -50.461 1.00 50.50 198 ARG A N 1
ATOM 1632 C CA . ARG A 1 198 ? 30.820 13.233 -51.350 1.00 50.50 198 ARG A CA 1
ATOM 1633 C C . ARG A 1 198 ? 29.662 13.414 -52.347 1.00 50.50 198 ARG A C 1
ATOM 1635 O O . ARG A 1 198 ? 29.389 14.539 -52.758 1.00 50.50 198 ARG A O 1
ATOM 1642 N N . PHE A 1 199 ? 28.972 12.325 -52.693 1.00 49.72 199 PHE A N 1
ATOM 1643 C CA . PHE A 1 199 ? 27.768 12.320 -53.516 1.00 49.72 199 PHE A CA 1
ATOM 1644 C C . PHE A 1 199 ? 26.570 12.981 -52.808 1.00 49.72 199 PHE A C 1
ATOM 1646 O O . PHE A 1 199 ? 25.946 13.874 -53.378 1.00 49.72 199 PHE A O 1
ATOM 1653 N N . ASP A 1 200 ? 26.313 12.648 -51.541 1.00 50.38 200 ASP A N 1
ATOM 1654 C CA . ASP A 1 200 ? 25.221 13.225 -50.739 1.00 50.38 200 ASP A CA 1
ATOM 1655 C C . ASP A 1 200 ? 25.418 14.728 -50.474 1.00 50.38 200 ASP A C 1
ATOM 1657 O O . ASP A 1 200 ? 24.466 15.507 -50.528 1.00 50.38 200 ASP A O 1
ATOM 1661 N N . ILE A 1 201 ? 26.665 15.173 -50.275 1.00 53.41 201 ILE A N 1
ATOM 1662 C CA . ILE A 1 201 ? 27.002 16.604 -50.140 1.00 53.41 201 ILE A CA 1
ATOM 1663 C C . ILE A 1 201 ? 26.723 17.358 -51.453 1.00 53.41 201 ILE A C 1
ATOM 1665 O O . ILE A 1 201 ? 26.235 18.491 -51.425 1.00 53.41 201 ILE A O 1
ATOM 1669 N N . LYS A 1 202 ? 26.995 16.736 -52.610 1.00 49.88 202 LYS A N 1
ATOM 1670 C CA . LYS A 1 202 ? 26.754 17.330 -53.937 1.00 49.88 202 LYS A CA 1
ATOM 1671 C C . LYS A 1 202 ? 25.253 17.485 -54.218 1.00 49.88 202 LYS A C 1
ATOM 1673 O O . LYS A 1 202 ? 24.835 18.550 -54.666 1.00 49.88 202 LYS A O 1
ATOM 1678 N N . VAL A 1 203 ? 24.448 16.476 -53.868 1.00 51.34 203 VAL A N 1
ATOM 1679 C CA . VAL A 1 203 ? 22.977 16.507 -53.990 1.00 51.34 203 VAL A CA 1
ATOM 1680 C C . VAL A 1 203 ? 22.351 17.540 -53.042 1.00 51.34 203 VAL A C 1
ATOM 1682 O O . VAL A 1 203 ? 21.425 18.250 -53.433 1.00 51.34 203 VAL A O 1
ATOM 1685 N N . CYS A 1 204 ? 22.875 17.696 -51.822 1.00 50.44 204 CYS A N 1
ATOM 1686 C CA . CYS A 1 204 ? 22.429 18.748 -50.905 1.00 50.44 204 CYS A CA 1
ATOM 1687 C C . CYS A 1 204 ? 22.807 20.158 -51.390 1.00 50.44 204 CYS A C 1
ATOM 1689 O O . CYS A 1 204 ? 21.975 21.055 -51.308 1.00 50.44 204 CYS A O 1
ATOM 1691 N N . ARG A 1 205 ? 24.006 20.369 -51.956 1.00 49.00 205 ARG A N 1
ATOM 1692 C CA . ARG A 1 205 ? 24.394 21.676 -52.529 1.00 49.00 205 ARG A CA 1
ATOM 1693 C C . ARG A 1 205 ? 23.529 22.081 -53.725 1.00 49.00 205 ARG A C 1
ATOM 1695 O O . ARG A 1 205 ? 23.131 23.237 -53.806 1.00 49.00 205 ARG A O 1
ATOM 1702 N N . GLN A 1 206 ? 23.176 21.139 -54.599 1.00 50.75 206 GLN A N 1
ATOM 1703 C CA . GLN A 1 206 ? 22.297 21.410 -55.747 1.00 50.75 206 GLN A CA 1
ATOM 1704 C C . GLN A 1 206 ? 20.860 21.774 -55.337 1.00 50.75 206 GLN A C 1
ATOM 1706 O O . GLN A 1 206 ? 20.197 22.528 -56.038 1.00 50.75 206 GLN A O 1
ATOM 1711 N N . LYS A 1 207 ? 20.380 21.294 -54.182 1.00 47.53 207 LYS A N 1
ATOM 1712 C CA . LYS A 1 207 ? 19.058 21.666 -53.649 1.00 47.53 207 LYS A CA 1
ATOM 1713 C C . LYS A 1 207 ? 19.020 23.025 -52.944 1.00 47.53 207 LYS A C 1
ATOM 1715 O O . LYS A 1 207 ? 17.932 23.533 -52.706 1.00 47.53 207 LYS A O 1
ATOM 1720 N N . VAL A 1 208 ? 20.173 23.610 -52.617 1.00 50.53 208 VAL A N 1
ATOM 1721 C CA . VAL A 1 208 ? 20.266 24.934 -51.973 1.00 50.53 208 VAL A CA 1
ATOM 1722 C C . VAL A 1 208 ? 20.593 26.040 -52.988 1.00 50.53 208 VAL A C 1
ATOM 1724 O O . VAL A 1 208 ? 20.324 27.201 -52.708 1.00 50.53 208 VAL A O 1
ATOM 1727 N N . SER A 1 209 ? 21.093 25.706 -54.188 1.00 44.50 209 SER A N 1
ATOM 1728 C CA . SER A 1 209 ? 21.395 26.691 -55.244 1.00 44.50 209 SER A CA 1
ATOM 1729 C C . SER A 1 209 ? 20.236 26.995 -56.206 1.00 44.50 209 SER A C 1
ATOM 1731 O O . SER A 1 209 ? 20.462 27.642 -57.223 1.00 44.50 209 SER A O 1
ATOM 1733 N N . HIS A 1 210 ? 19.017 26.529 -55.920 1.00 49.16 210 HIS A N 1
ATOM 1734 C CA . HIS A 1 210 ? 17.799 27.030 -56.566 1.00 49.16 210 HIS A CA 1
ATOM 1735 C C . HIS A 1 210 ? 17.050 27.936 -55.584 1.00 49.16 210 HIS A C 1
ATOM 1737 O O . HIS A 1 210 ? 16.013 27.574 -55.027 1.00 49.16 210 HIS A O 1
ATOM 1743 N N . LYS A 1 211 ? 17.640 29.102 -55.344 1.00 40.69 211 LYS A N 1
ATOM 1744 C CA . LYS A 1 211 ? 16.950 30.336 -54.981 1.00 40.69 211 LYS A CA 1
ATOM 1745 C C . LYS A 1 211 ? 17.460 31.418 -55.912 1.00 40.69 211 LYS A C 1
ATOM 1747 O O . LYS A 1 211 ? 18.693 31.434 -56.120 1.00 40.69 211 LYS A O 1
#